Protein AF-A0A841TNL3-F1 (afdb_monomer_lite)

Secondary structure (DSSP, 8-state):
------THHHHHHHHHHHHHHHHHHHHHHHHHHHHHHHHHHHHHHHHHHHHHHHHHHHHHHHHHHHHHHHHHHHHHHHHHHHHHHHHHHHHHHHHHHHHH------GGG--HHHHHHHHHHHT--HHHHHHHHHHHHTT--HHHHHHHHHHHHHHHHHHHHHHHHHHHHHHGGGS-HHHHHHHHHHHHHHHHHHHHHHHHHHHHHHS-HHHHHHHS----HHHHHHHHHHHHHHHHHHHHHHH-GGGGSSS--

Structure (mmCIF, N/CA/C/O backbone):
data_AF-A0A841TNL3-F1
#
_entry.id   AF-A0A841TNL3-F1
#
loop_
_atom_site.group_PDB
_atom_site.id
_atom_site.type_symbol
_atom_site.label_atom_id
_atom_site.label_alt_id
_atom_site.label_comp_id
_atom_site.label_asym_id
_atom_site.label_entity_id
_atom_site.label_seq_id
_atom_site.pdbx_PDB_ins_code
_atom_site.Cartn_x
_atom_site.Cartn_y
_atom_site.Cartn_z
_atom_site.occupancy
_atom_site.B_iso_or_equiv
_atom_site.auth_seq_id
_atom_site.auth_comp_id
_atom_site.auth_asym_id
_atom_site.auth_atom_id
_atom_site.pdbx_PDB_model_num
ATOM 1 N N . MET A 1 1 ? -54.135 3.836 124.980 1.00 42.72 1 MET A N 1
ATOM 2 C CA . MET A 1 1 ? -53.792 4.479 123.694 1.00 42.72 1 MET A CA 1
ATOM 3 C C . MET A 1 1 ? -52.898 3.527 122.919 1.00 42.72 1 MET A C 1
ATOM 5 O O . MET A 1 1 ? -51.701 3.484 123.158 1.00 42.72 1 MET A O 1
ATOM 9 N N . SER A 1 2 ? -53.493 2.686 122.079 1.00 40.91 2 SER A N 1
ATOM 10 C CA . SER A 1 2 ? -52.786 1.777 121.175 1.00 40.91 2 SER A CA 1
ATOM 11 C C . SER A 1 2 ? -52.652 2.471 119.823 1.00 40.91 2 SER A C 1
ATOM 13 O O . SER A 1 2 ? -53.650 2.689 119.140 1.00 40.91 2 SER A O 1
ATOM 15 N N . ILE A 1 3 ? -51.431 2.878 119.475 1.00 49.16 3 ILE A N 1
ATOM 16 C CA . ILE A 1 3 ? -51.118 3.464 118.170 1.00 49.16 3 ILE A CA 1
ATOM 17 C C . ILE A 1 3 ? -51.125 2.312 117.166 1.00 49.16 3 ILE A C 1
ATOM 19 O O . ILE A 1 3 ? -50.210 1.493 117.139 1.00 49.16 3 ILE A O 1
ATOM 23 N N . ASN A 1 4 ? -52.208 2.220 116.398 1.00 46.91 4 ASN A N 1
ATOM 24 C CA . ASN A 1 4 ? -52.324 1.312 115.270 1.00 46.91 4 ASN A CA 1
ATOM 25 C C . ASN A 1 4 ? -51.473 1.894 114.135 1.00 46.91 4 ASN A C 1
ATOM 27 O O . ASN A 1 4 ? -51.838 2.905 113.537 1.00 46.91 4 ASN A O 1
ATOM 31 N N . ILE A 1 5 ? -50.286 1.330 113.919 1.00 54.25 5 ILE A N 1
ATOM 32 C CA . ILE A 1 5 ? -49.432 1.704 112.793 1.00 54.25 5 ILE A CA 1
ATOM 33 C C . ILE A 1 5 ? -49.997 0.971 111.580 1.00 54.25 5 ILE A C 1
ATOM 35 O O . ILE A 1 5 ? -49.770 -0.227 111.412 1.00 54.25 5 ILE A O 1
ATOM 39 N N . ASP A 1 6 ? -50.769 1.690 110.768 1.00 52.66 6 ASP A N 1
ATOM 40 C CA . ASP A 1 6 ? -51.346 1.159 109.538 1.00 52.66 6 ASP A CA 1
ATOM 41 C C . ASP A 1 6 ? -50.233 0.612 108.617 1.00 52.66 6 ASP A C 1
ATOM 43 O O . ASP A 1 6 ? -49.306 1.348 108.257 1.00 52.66 6 ASP A O 1
ATOM 47 N N . PRO A 1 7 ? -50.309 -0.654 108.162 1.00 52.91 7 PRO A N 1
ATOM 48 C CA . PRO A 1 7 ? -49.291 -1.281 107.308 1.00 52.91 7 PRO A CA 1
ATOM 49 C C . PRO A 1 7 ? -49.256 -0.733 105.864 1.00 52.91 7 PRO A C 1
ATOM 51 O O . PRO A 1 7 ? -48.623 -1.310 104.981 1.00 52.91 7 PRO A O 1
ATOM 54 N N . VAL A 1 8 ? -49.903 0.403 105.602 1.00 52.31 8 VAL A N 1
ATOM 55 C CA . VAL A 1 8 ? -50.129 0.968 104.261 1.00 52.31 8 VAL A CA 1
ATOM 56 C C . VAL A 1 8 ? -48.877 1.665 103.687 1.00 52.31 8 VAL A C 1
ATOM 58 O O . VAL A 1 8 ? -48.796 1.916 102.490 1.00 52.31 8 VAL A O 1
ATOM 61 N N . SER A 1 9 ? -47.849 1.921 104.503 1.00 51.00 9 SER A N 1
ATOM 62 C CA . SER A 1 9 ? -46.620 2.624 104.080 1.00 51.00 9 SER A CA 1
ATOM 63 C C . SER A 1 9 ? -45.597 1.741 103.326 1.00 51.00 9 SER A C 1
ATOM 65 O O . SER A 1 9 ? -44.876 2.226 102.454 1.00 51.00 9 SER A O 1
ATOM 67 N N . TYR A 1 10 ? -45.559 0.424 103.575 1.00 52.28 10 TYR A N 1
ATOM 68 C CA . TYR A 1 10 ? -44.577 -0.492 102.955 1.00 52.28 10 TYR A CA 1
ATOM 69 C C . TYR A 1 10 ? -45.025 -1.089 101.608 1.00 52.28 10 TYR A C 1
ATOM 71 O O . TYR A 1 10 ? -44.205 -1.556 100.810 1.00 52.28 10 TYR A O 1
ATOM 79 N N . THR A 1 11 ? -46.323 -1.061 101.315 1.00 51.94 11 THR A N 1
ATOM 80 C CA . THR A 1 11 ? -46.875 -1.569 100.051 1.00 51.94 11 THR A CA 1
ATOM 81 C C . THR A 1 11 ? -46.624 -0.606 98.892 1.00 51.94 11 THR A C 1
ATOM 83 O O . THR A 1 11 ? -46.339 -1.050 97.784 1.00 51.94 11 THR A O 1
ATOM 86 N N . ILE A 1 12 ? -46.618 0.705 99.150 1.00 54.38 12 ILE A N 1
ATOM 87 C CA . ILE A 1 12 ? -46.393 1.730 98.118 1.00 54.38 12 ILE A CA 1
ATOM 88 C C . ILE A 1 12 ? -44.930 1.716 97.627 1.00 54.38 12 ILE A C 1
ATOM 90 O O . ILE A 1 12 ? -44.681 1.855 96.425 1.00 54.38 12 ILE A O 1
ATOM 94 N N . SER A 1 13 ? -43.952 1.471 98.513 1.00 59.09 13 SER A N 1
ATOM 95 C CA . SER A 1 13 ? -42.527 1.440 98.133 1.00 59.09 13 SER A CA 1
ATOM 96 C C . SER A 1 13 ? -42.156 0.196 97.315 1.00 59.09 13 SER A C 1
ATOM 98 O O . SER A 1 13 ? -41.435 0.305 96.324 1.00 59.09 13 SER A O 1
ATOM 100 N N . SER A 1 14 ? -42.709 -0.972 97.652 1.00 60.44 14 SER A N 1
ATOM 101 C CA . SER A 1 14 ? -42.452 -2.226 96.930 1.00 60.44 14 SER A CA 1
ATOM 102 C C . SER A 1 14 ? -43.079 -2.246 95.530 1.00 60.44 14 SER A C 1
ATOM 104 O O . SER A 1 14 ? -42.436 -2.705 94.586 1.00 60.44 14 SER A O 1
ATOM 106 N N . THR A 1 15 ? -44.272 -1.665 95.344 1.00 71.69 15 THR A N 1
ATOM 107 C CA . THR A 1 15 ? -44.885 -1.522 94.011 1.00 71.69 15 THR A CA 1
ATOM 108 C C . THR A 1 15 ? -44.128 -0.552 93.104 1.00 71.69 15 THR A C 1
ATOM 110 O O . THR A 1 15 ? -43.960 -0.832 91.919 1.00 71.69 15 THR A O 1
ATOM 113 N N . ALA A 1 16 ? -43.616 0.558 93.647 1.00 75.19 16 ALA A N 1
ATOM 114 C CA . ALA A 1 16 ? -42.831 1.524 92.878 1.00 75.19 16 ALA A CA 1
ATOM 115 C C . ALA A 1 16 ? -41.494 0.926 92.406 1.00 75.19 16 ALA A C 1
ATOM 117 O O . ALA A 1 16 ? -41.097 1.121 91.256 1.00 75.19 16 ALA A O 1
ATOM 118 N N . ILE A 1 17 ? -40.838 0.133 93.263 1.00 76.75 17 ILE A N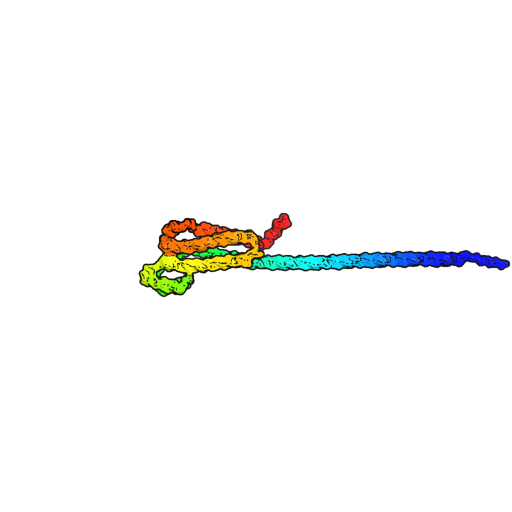 1
ATOM 119 C CA . ILE A 1 17 ? -39.616 -0.608 92.918 1.00 76.75 17 ILE A CA 1
ATOM 120 C C . ILE A 1 17 ? -39.901 -1.643 91.819 1.00 76.75 17 ILE A C 1
ATOM 122 O O . ILE A 1 17 ? -39.136 -1.745 90.860 1.00 76.75 17 ILE A O 1
ATOM 126 N N . LEU A 1 18 ? -41.020 -2.370 91.903 1.00 74.19 18 LEU A N 1
ATOM 127 C CA . LEU A 1 18 ? -41.395 -3.373 90.902 1.00 74.19 18 LEU A CA 1
ATOM 128 C C . LEU A 1 18 ? -41.677 -2.743 89.525 1.00 74.19 18 LEU A C 1
ATOM 130 O O . LEU A 1 18 ? -41.191 -3.234 88.507 1.00 74.19 18 LEU A O 1
ATOM 134 N N . VAL A 1 19 ? -42.410 -1.624 89.487 1.00 79.00 19 VAL A N 1
ATOM 135 C CA . VAL A 1 19 ? -42.698 -0.872 88.251 1.00 79.00 19 VAL A CA 1
ATOM 136 C C . VAL A 1 19 ? -41.416 -0.297 87.642 1.00 79.00 19 VAL A C 1
ATOM 138 O O . VAL A 1 19 ? -41.227 -0.377 86.427 1.00 79.00 19 VAL A O 1
ATOM 141 N N . ALA A 1 20 ? -40.502 0.222 88.468 1.00 78.75 20 ALA A N 1
ATOM 142 C CA . ALA A 1 20 ? -39.203 0.710 88.010 1.00 78.75 20 ALA A CA 1
ATOM 143 C C . ALA A 1 20 ? -38.337 -0.413 87.411 1.00 78.75 20 ALA A C 1
ATOM 145 O O . ALA A 1 20 ? -37.721 -0.214 86.364 1.00 78.75 20 ALA A O 1
ATOM 146 N N . LEU A 1 21 ? -38.331 -1.608 88.016 1.00 81.69 21 LEU A N 1
ATOM 147 C CA . LEU A 1 21 ? -37.609 -2.777 87.500 1.00 81.69 21 LEU A CA 1
ATOM 148 C C . LEU A 1 21 ? -38.195 -3.290 86.178 1.00 81.69 21 LEU A C 1
ATOM 150 O O . LEU A 1 21 ? -37.438 -3.601 85.257 1.00 81.69 21 LEU A O 1
ATOM 154 N N . ILE A 1 22 ? -39.524 -3.329 86.045 1.00 82.81 22 ILE A N 1
ATOM 155 C CA . ILE A 1 22 ? -40.198 -3.706 84.791 1.00 82.81 22 ILE A CA 1
ATOM 156 C C . ILE A 1 22 ? -39.906 -2.674 83.693 1.00 82.81 22 ILE A C 1
ATOM 158 O O . ILE A 1 22 ? -39.561 -3.047 82.570 1.00 82.81 22 ILE A O 1
ATOM 162 N N . GLY A 1 23 ? -39.976 -1.378 84.017 1.00 85.56 23 GLY A N 1
ATOM 163 C CA . GLY A 1 23 ? -39.641 -0.294 83.092 1.00 85.56 23 GLY A CA 1
ATOM 164 C C . GLY A 1 23 ? -38.180 -0.336 82.634 1.00 85.56 23 GLY A C 1
ATOM 165 O O . GLY A 1 23 ? -37.903 -0.226 81.437 1.00 85.56 23 GLY A O 1
ATOM 166 N N . ALA A 1 24 ? -37.246 -0.572 83.559 1.00 86.25 24 ALA A N 1
ATOM 167 C CA . ALA A 1 24 ? -35.826 -0.740 83.257 1.00 86.25 24 ALA A CA 1
ATOM 168 C C . ALA A 1 24 ? -35.562 -1.991 82.401 1.00 86.25 24 ALA A C 1
ATOM 170 O O . ALA A 1 24 ? -34.810 -1.922 81.428 1.00 86.25 24 ALA A O 1
ATOM 171 N N . GLY A 1 25 ? -36.229 -3.110 82.705 1.00 88.25 25 GLY A N 1
ATOM 172 C CA . GLY A 1 25 ? -36.155 -4.344 81.921 1.00 88.25 25 GLY A CA 1
ATOM 173 C C . GLY A 1 25 ? -36.657 -4.158 80.488 1.00 88.25 25 GLY A C 1
ATOM 174 O O . GLY A 1 25 ? -35.974 -4.537 79.536 1.00 88.25 25 GLY A O 1
ATOM 175 N N . TRP A 1 26 ? -37.801 -3.492 80.307 1.00 87.81 26 TRP A N 1
ATOM 176 C CA . TRP A 1 26 ? -38.343 -3.181 78.981 1.00 87.81 26 TRP A CA 1
ATOM 177 C C . TRP A 1 26 ? -37.443 -2.217 78.197 1.00 87.81 26 TRP A C 1
ATOM 179 O O . TRP A 1 26 ? -37.206 -2.411 77.002 1.00 87.81 26 TRP A O 1
ATOM 189 N N . GLY A 1 27 ? -36.877 -1.214 78.875 1.00 92.62 27 GLY A N 1
ATOM 190 C CA . GLY A 1 27 ? -35.881 -0.306 78.306 1.00 92.62 27 GLY A CA 1
ATOM 191 C C . GLY A 1 27 ? -34.624 -1.037 77.826 1.00 92.62 27 GLY A C 1
ATOM 192 O O . GLY A 1 27 ? -34.169 -0.798 76.707 1.00 92.62 27 GLY A O 1
ATOM 193 N N . ALA A 1 28 ? -34.109 -1.979 78.621 1.00 92.06 28 ALA A N 1
ATOM 194 C CA . ALA A 1 28 ? -32.951 -2.797 78.269 1.00 92.06 28 ALA A CA 1
ATOM 195 C C . ALA A 1 28 ? -33.231 -3.714 77.067 1.00 92.06 28 ALA A C 1
ATOM 197 O O . ALA A 1 28 ? -32.421 -3.771 76.140 1.00 92.06 28 ALA A O 1
ATOM 198 N N . ILE A 1 29 ? -34.397 -4.371 77.027 1.00 92.00 29 ILE A N 1
ATOM 199 C CA . ILE A 1 29 ? -34.818 -5.209 75.892 1.00 92.00 29 ILE A CA 1
ATOM 200 C C . ILE A 1 29 ? -34.958 -4.364 74.621 1.00 92.00 29 ILE A C 1
ATOM 202 O O . ILE A 1 29 ? -34.434 -4.732 73.567 1.00 92.00 29 ILE A O 1
ATOM 206 N N . LYS A 1 30 ? -35.614 -3.200 74.704 1.00 93.25 30 LYS A N 1
ATOM 207 C CA . LYS A 1 30 ? -35.764 -2.275 73.572 1.00 93.25 30 LYS A CA 1
ATOM 208 C C . LYS A 1 30 ? -34.411 -1.768 73.072 1.00 93.25 30 LYS A C 1
ATOM 210 O O . LYS A 1 30 ? -34.184 -1.701 71.867 1.00 93.25 30 LYS A O 1
ATOM 215 N N . TYR A 1 31 ? -33.497 -1.438 73.981 1.00 94.88 31 TYR A N 1
ATOM 216 C CA . TYR A 1 31 ? -32.142 -1.022 73.631 1.00 94.88 31 TYR A CA 1
ATOM 217 C C . TYR A 1 31 ? -31.363 -2.151 72.945 1.00 94.88 31 TYR A C 1
ATOM 219 O O . TYR A 1 31 ? -30.746 -1.927 71.905 1.00 94.88 31 TYR A O 1
ATOM 227 N N . TYR A 1 32 ? -31.423 -3.373 73.480 1.00 93.75 32 TYR A N 1
ATOM 228 C CA . TYR A 1 32 ? -30.691 -4.516 72.939 1.00 93.75 32 TYR A CA 1
ATOM 229 C C . TYR A 1 32 ? -31.221 -4.950 71.566 1.00 93.75 32 TYR A C 1
ATOM 231 O O . TYR A 1 32 ? -30.438 -5.172 70.642 1.00 93.75 32 TYR A O 1
ATOM 239 N N . THR A 1 33 ? -32.546 -5.003 71.401 1.00 93.19 33 THR A N 1
ATOM 240 C CA . THR A 1 33 ? -33.193 -5.297 70.111 1.00 93.19 33 THR A CA 1
ATOM 241 C C . THR A 1 33 ? -32.872 -4.229 69.072 1.00 93.19 33 THR A C 1
ATOM 243 O O . THR A 1 33 ? -32.433 -4.575 67.977 1.00 93.19 33 THR A O 1
ATOM 246 N N . LYS A 1 34 ? -32.974 -2.939 69.425 1.00 94.44 34 LYS A N 1
ATOM 247 C CA . LYS A 1 34 ? -32.571 -1.835 68.544 1.00 94.44 34 LYS A CA 1
ATOM 248 C C . LYS A 1 34 ? -31.102 -1.953 68.136 1.00 94.44 34 LYS A C 1
ATOM 250 O O . LYS A 1 34 ? -30.801 -1.944 66.951 1.00 94.44 34 LYS A O 1
ATOM 255 N N . LYS A 1 35 ? -30.196 -2.170 69.094 1.00 94.69 35 LYS A N 1
ATOM 256 C CA . LYS A 1 35 ? -28.758 -2.319 68.828 1.00 94.69 35 LYS A CA 1
ATOM 257 C C . LYS A 1 35 ? -28.446 -3.512 67.921 1.00 94.69 35 LYS A C 1
ATOM 259 O O . LYS A 1 35 ? -27.581 -3.404 67.056 1.00 94.69 35 LYS A O 1
ATOM 264 N N . GLN A 1 36 ? -29.131 -4.647 68.090 1.00 93.94 36 GLN A N 1
ATOM 265 C CA . GLN A 1 36 ? -28.963 -5.796 67.194 1.00 93.94 36 GLN A CA 1
ATOM 266 C C . GLN A 1 36 ? -29.468 -5.510 65.778 1.00 93.94 36 GLN A C 1
ATOM 268 O O . GLN A 1 36 ? -28.798 -5.880 64.811 1.00 93.94 36 GLN A O 1
ATOM 273 N N . VAL A 1 37 ? -30.632 -4.871 65.655 1.00 94.06 37 VAL A N 1
ATOM 274 C CA . VAL A 1 37 ? -31.210 -4.486 64.364 1.00 94.06 37 VAL A CA 1
ATOM 275 C C . VAL A 1 37 ? -30.287 -3.496 63.656 1.00 94.06 37 VAL A C 1
ATOM 277 O O . VAL A 1 37 ? -29.873 -3.772 62.531 1.00 94.06 37 VAL A O 1
ATOM 280 N N . ASP A 1 38 ? -29.868 -2.431 64.340 1.00 95.31 38 ASP A N 1
ATOM 281 C CA . ASP A 1 38 ? -28.945 -1.419 63.819 1.00 95.31 38 ASP A CA 1
ATOM 282 C C . ASP A 1 38 ? -27.626 -2.061 63.360 1.00 95.31 38 ASP A C 1
ATOM 284 O O . ASP A 1 38 ? -27.169 -1.810 62.248 1.00 95.31 38 ASP A O 1
ATOM 288 N N . ASN A 1 39 ? -27.047 -2.979 64.146 1.00 95.31 39 ASN A N 1
ATOM 289 C CA . ASN A 1 39 ? -25.835 -3.700 63.740 1.00 95.31 39 ASN A CA 1
ATOM 290 C C . ASN A 1 39 ? -26.040 -4.567 62.490 1.00 95.31 39 ASN A C 1
ATOM 292 O O . ASN A 1 39 ? -25.152 -4.630 61.640 1.00 95.31 39 ASN A O 1
ATOM 296 N N . ARG A 1 40 ? -27.178 -5.263 62.361 1.00 94.88 40 ARG A N 1
ATOM 297 C CA . ARG A 1 40 ? -27.471 -6.075 61.167 1.00 94.88 40 ARG A CA 1
ATOM 298 C C . ARG A 1 40 ? -27.682 -5.200 59.934 1.00 94.88 40 ARG A C 1
ATOM 300 O O . ARG A 1 40 ? -27.191 -5.555 58.866 1.00 94.88 40 ARG A O 1
ATOM 307 N N . PHE A 1 41 ?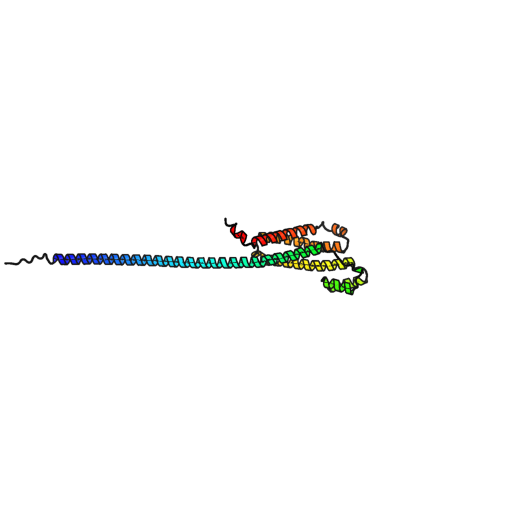 -28.377 -4.074 60.078 1.00 95.94 41 PHE A N 1
ATOM 308 C CA . PHE A 1 41 ? -28.560 -3.110 58.994 1.00 95.94 41 PHE A CA 1
ATOM 309 C C . PHE A 1 41 ? -27.237 -2.475 58.575 1.00 95.94 41 PHE A C 1
ATOM 311 O O . PHE A 1 41 ? -26.922 -2.493 57.390 1.00 95.94 41 PHE A O 1
ATOM 318 N N . ASN A 1 42 ? -26.424 -2.013 59.527 1.00 96.31 42 ASN A N 1
ATOM 319 C CA . ASN A 1 42 ? -25.116 -1.428 59.240 1.00 96.31 42 ASN A CA 1
ATOM 320 C C . ASN A 1 42 ? -24.204 -2.417 58.509 1.00 96.31 42 ASN A C 1
ATOM 322 O O . ASN A 1 42 ? -23.633 -2.054 57.487 1.00 96.31 42 ASN A O 1
ATOM 326 N N . LYS A 1 43 ? -24.155 -3.685 58.942 1.00 96.56 43 LYS A N 1
ATOM 327 C CA . LYS A 1 43 ? -23.394 -4.732 58.238 1.00 96.56 43 LYS A CA 1
ATOM 328 C C . LYS A 1 43 ? -23.888 -4.974 56.812 1.00 96.56 43 LYS A C 1
ATOM 330 O O . LYS A 1 43 ? -23.074 -5.153 55.915 1.00 96.56 43 LYS A O 1
ATOM 335 N N . LYS A 1 44 ? -25.207 -4.985 56.585 1.00 96.06 44 LYS A N 1
ATOM 336 C CA . LYS A 1 44 ? -25.771 -5.133 55.231 1.00 96.06 44 LYS A CA 1
ATOM 337 C C . LYS A 1 44 ? -25.453 -3.931 54.344 1.00 96.06 44 LYS A C 1
ATOM 339 O O . LYS A 1 44 ? -25.118 -4.119 53.183 1.00 96.06 44 LYS A O 1
ATOM 344 N N . ILE A 1 45 ? -25.540 -2.716 54.884 1.00 97.00 45 ILE A N 1
ATOM 345 C CA . ILE A 1 45 ? -25.205 -1.484 54.160 1.00 97.00 45 ILE A CA 1
ATOM 346 C C . ILE A 1 45 ? -23.716 -1.455 53.818 1.00 97.00 45 ILE A C 1
ATOM 348 O O . ILE A 1 45 ? -23.359 -1.108 52.700 1.00 97.00 45 ILE A O 1
ATOM 352 N N . GLU A 1 46 ? -22.849 -1.821 54.759 1.00 97.00 46 GLU A N 1
ATOM 353 C CA . GLU A 1 46 ? -21.405 -1.907 54.538 1.00 97.00 46 GLU A CA 1
ATOM 354 C C . GLU A 1 46 ? -21.062 -2.977 53.496 1.00 97.00 46 GLU A C 1
ATOM 356 O O . GLU A 1 46 ? -20.317 -2.696 52.563 1.00 97.00 46 GLU A O 1
ATOM 361 N N . GLY A 1 47 ? -21.688 -4.157 53.572 1.00 97.31 47 GLY A N 1
ATOM 362 C CA . GLY A 1 47 ? -21.565 -5.197 52.549 1.00 97.31 47 GLY A CA 1
ATOM 363 C C . GLY A 1 47 ? -21.986 -4.710 51.162 1.00 97.31 47 GLY A C 1
ATOM 364 O O . GLY A 1 47 ? -21.216 -4.831 5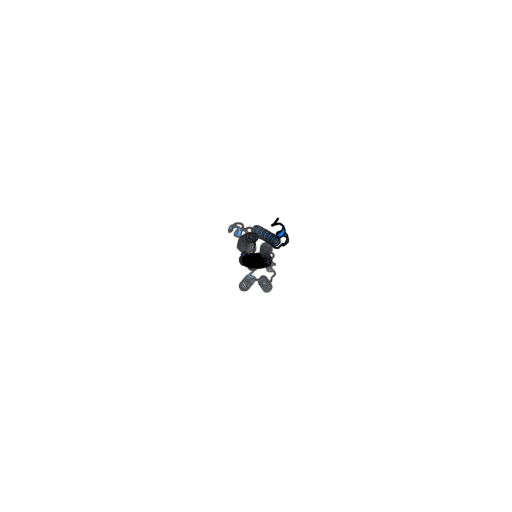0.217 1.00 97.31 47 GLY A O 1
ATOM 365 N N . PHE A 1 48 ? -23.152 -4.066 51.051 1.00 97.44 48 PHE A N 1
ATOM 366 C CA . PHE A 1 48 ? -23.631 -3.504 49.786 1.00 97.44 48 PHE A CA 1
ATOM 367 C C . PHE A 1 48 ? -22.714 -2.398 49.246 1.00 97.44 48 PHE A C 1
ATOM 369 O O . PHE A 1 48 ? -22.465 -2.335 48.046 1.00 97.44 48 PHE A O 1
ATOM 376 N N . LYS A 1 49 ? -22.174 -1.531 50.115 1.00 97.75 49 LYS A N 1
ATOM 377 C CA . LYS A 1 49 ? -21.183 -0.516 49.723 1.00 97.75 49 LYS A CA 1
ATOM 378 C C . LYS A 1 49 ? -19.906 -1.157 49.187 1.00 97.75 49 LYS A C 1
ATOM 380 O O . LYS A 1 49 ? -19.403 -0.701 48.166 1.00 97.75 49 LYS A O 1
ATOM 385 N N . ASN A 1 50 ? -19.421 -2.210 49.840 1.00 97.88 50 ASN A N 1
ATOM 386 C CA . ASN A 1 50 ? -18.235 -2.940 49.402 1.00 97.88 50 ASN A CA 1
ATOM 387 C C . ASN A 1 50 ? -18.481 -3.646 48.060 1.00 97.88 50 ASN A C 1
ATOM 389 O O . ASN A 1 50 ? -17.661 -3.528 47.157 1.00 97.88 50 ASN A O 1
ATOM 393 N N . GLU A 1 51 ? -19.622 -4.318 47.887 1.00 97.69 51 GLU A N 1
ATOM 394 C CA . GLU A 1 51 ? -20.013 -4.931 46.608 1.00 97.69 51 GLU A CA 1
ATOM 395 C C . GLU A 1 51 ? -20.115 -3.886 45.491 1.00 97.69 51 GLU A C 1
ATOM 397 O O . GLU A 1 51 ? -19.561 -4.077 44.408 1.00 97.69 51 GLU A O 1
ATOM 402 N N . LEU A 1 52 ? -20.760 -2.748 45.765 1.00 97.69 52 LEU A N 1
ATOM 403 C CA . LEU A 1 52 ? -20.866 -1.645 44.815 1.00 97.69 52 LEU A CA 1
ATOM 404 C C . LEU A 1 52 ? -19.489 -1.085 44.449 1.00 97.69 52 LEU A C 1
ATOM 406 O O . LEU A 1 52 ? -19.241 -0.812 43.277 1.00 97.69 52 LEU A O 1
ATOM 410 N N . GLN A 1 53 ? -18.591 -0.938 45.424 1.00 97.88 53 GLN A N 1
ATOM 411 C CA . GLN A 1 53 ? -17.223 -0.489 45.187 1.00 97.88 53 GLN A CA 1
ATOM 412 C C . GLN A 1 53 ? -16.453 -1.479 44.304 1.00 97.88 53 GLN A C 1
ATOM 414 O O . GLN A 1 53 ? -15.823 -1.051 43.341 1.00 97.88 53 GLN A O 1
ATOM 419 N N . ILE A 1 54 ? -16.558 -2.786 44.563 1.00 97.94 54 ILE A N 1
ATOM 420 C CA . ILE A 1 54 ? -15.921 -3.830 43.744 1.00 97.94 54 ILE A CA 1
ATOM 421 C C . ILE A 1 54 ? -16.431 -3.771 42.297 1.00 97.94 54 ILE A C 1
ATOM 423 O O . ILE A 1 54 ? -15.640 -3.791 41.353 1.00 97.94 54 ILE A O 1
ATOM 427 N N . VAL A 1 55 ? -17.750 -3.658 42.104 1.00 98.12 55 VAL A N 1
ATOM 428 C CA . VAL A 1 55 ? -18.348 -3.538 40.765 1.00 98.12 55 VAL A CA 1
ATOM 429 C C . VAL A 1 55 ? -17.893 -2.250 40.076 1.00 98.12 55 VAL A C 1
ATOM 431 O O . VAL A 1 55 ? -17.544 -2.280 38.896 1.00 98.12 55 VAL A O 1
ATOM 434 N N . LEU A 1 56 ? -17.855 -1.127 40.796 1.00 98.00 56 LEU A N 1
ATOM 435 C CA . LEU A 1 56 ? -17.406 0.160 40.266 1.00 98.00 56 LEU A CA 1
ATOM 436 C C . LEU A 1 56 ? -15.938 0.105 39.820 1.00 98.00 56 LEU A C 1
ATOM 438 O O . LEU A 1 56 ? -15.616 0.557 38.722 1.00 98.00 56 LEU A O 1
ATOM 442 N N . GLU A 1 57 ? -15.056 -0.457 40.645 1.00 97.75 57 GLU A N 1
ATOM 443 C CA . GLU A 1 57 ? -13.632 -0.610 40.335 1.00 97.75 57 GLU A CA 1
ATOM 444 C C . GLU A 1 57 ? -13.418 -1.529 39.129 1.00 97.75 57 GLU A C 1
ATOM 446 O O . GLU A 1 57 ? -12.671 -1.174 38.215 1.00 97.75 57 GLU A O 1
ATOM 451 N N . SER A 1 58 ? -14.142 -2.651 39.062 1.00 97.31 58 SER A N 1
ATOM 452 C CA . SER A 1 58 ? -14.118 -3.555 37.907 1.00 97.31 58 SER A CA 1
ATOM 453 C C . SER A 1 58 ? -14.562 -2.851 36.622 1.00 97.31 58 SER A C 1
ATOM 455 O O . SER A 1 58 ? -13.867 -2.926 35.609 1.00 97.31 58 SER A O 1
ATOM 457 N N . LYS A 1 59 ? -15.673 -2.104 36.657 1.00 97.75 59 LYS A N 1
ATOM 458 C CA . LYS A 1 59 ? -16.147 -1.357 35.484 1.00 97.75 59 LYS A CA 1
ATOM 459 C C . LYS A 1 59 ? -15.181 -0.257 35.078 1.00 97.75 59 LYS A C 1
ATOM 461 O O . LYS A 1 59 ? -14.916 -0.098 33.891 1.00 97.75 59 LYS A O 1
ATOM 466 N N . LYS A 1 60 ? -14.612 0.471 36.040 1.00 97.94 60 LYS A N 1
ATOM 467 C CA . LYS A 1 60 ? -13.589 1.487 35.775 1.00 97.94 60 LYS A CA 1
ATOM 468 C C . LYS A 1 60 ? -12.379 0.881 35.061 1.00 97.94 60 LYS A C 1
ATOM 470 O O . LYS A 1 60 ? -11.902 1.475 34.098 1.00 97.94 60 LYS A O 1
ATOM 475 N N . PHE A 1 61 ? -11.917 -0.289 35.498 1.00 97.75 61 PHE A N 1
ATOM 476 C CA . PHE A 1 61 ? -10.818 -1.002 34.851 1.00 97.75 61 PHE A CA 1
ATOM 477 C C . PHE A 1 61 ? -11.161 -1.410 33.408 1.00 97.75 61 PHE A C 1
ATOM 479 O O . PHE A 1 61 ? -10.378 -1.146 32.497 1.00 97.75 61 PHE A O 1
ATOM 486 N N . ASP A 1 62 ? -12.351 -1.972 33.171 1.00 97.56 62 ASP A N 1
ATOM 487 C CA . ASP A 1 62 ? -12.801 -2.324 31.817 1.00 97.56 62 ASP A CA 1
ATOM 488 C C . ASP A 1 62 ? -12.866 -1.098 30.892 1.00 97.56 62 ASP A C 1
ATOM 490 O O . ASP A 1 62 ? -12.381 -1.154 29.762 1.00 97.56 62 ASP A O 1
ATOM 494 N N . PHE A 1 63 ? -13.407 0.028 31.370 1.00 97.62 63 PHE A N 1
ATOM 495 C CA . PHE A 1 63 ? -13.444 1.278 30.604 1.00 97.62 63 PHE A CA 1
ATOM 496 C C . PHE A 1 63 ? -12.043 1.799 30.274 1.00 97.62 63 PHE A C 1
ATOM 498 O O . PHE A 1 63 ? -11.810 2.261 29.157 1.00 97.62 63 PHE A O 1
ATOM 505 N N . GLN A 1 64 ? -11.103 1.714 31.218 1.00 97.62 64 GLN A N 1
ATOM 506 C CA . GLN A 1 64 ? -9.710 2.099 30.985 1.00 97.62 64 GLN A CA 1
ATOM 507 C C . GLN A 1 64 ? -9.052 1.217 29.922 1.00 97.62 64 GLN A C 1
ATOM 509 O O . GLN A 1 64 ? -8.407 1.754 29.021 1.00 97.62 64 GLN A O 1
ATOM 514 N N . ARG A 1 65 ? -9.259 -0.106 29.979 1.00 97.94 65 ARG A N 1
ATOM 515 C CA . ARG A 1 65 ? -8.762 -1.041 28.960 1.00 97.94 65 ARG A CA 1
ATOM 516 C C . ARG A 1 65 ? -9.342 -0.719 27.583 1.00 97.94 65 ARG A C 1
ATOM 518 O O . ARG A 1 65 ? -8.582 -0.513 26.648 1.00 97.94 65 ARG A O 1
ATOM 525 N N . LEU A 1 66 ? -10.664 -0.587 27.472 1.00 97.00 66 LEU A N 1
ATOM 526 C CA . LEU A 1 66 ? -11.329 -0.265 26.203 1.00 97.00 66 LEU A CA 1
ATOM 527 C C . LEU A 1 66 ? -10.850 1.070 25.619 1.00 97.00 66 LEU A C 1
ATOM 529 O O . LEU A 1 66 ? -10.616 1.174 24.419 1.00 97.00 66 LEU A O 1
ATOM 533 N N . THR A 1 67 ? -10.665 2.083 26.469 1.00 96.38 67 THR A N 1
ATOM 534 C CA . THR A 1 67 ? -10.126 3.387 26.052 1.00 96.38 67 THR A CA 1
ATOM 535 C C . THR A 1 67 ? -8.695 3.250 25.535 1.00 96.38 67 THR A C 1
ATOM 537 O O . THR A 1 67 ? -8.341 3.855 24.524 1.00 96.38 67 THR A O 1
ATOM 540 N N . PHE A 1 68 ? -7.865 2.455 26.213 1.00 96.62 68 PHE A N 1
ATOM 541 C CA . PHE A 1 68 ? -6.497 2.187 25.786 1.00 96.62 68 PHE A CA 1
ATOM 542 C C . PHE A 1 68 ? -6.453 1.456 24.437 1.00 96.62 68 PHE A C 1
ATOM 544 O O . PHE A 1 68 ? -5.764 1.918 23.529 1.00 96.62 68 PHE A O 1
ATOM 551 N N . ASP A 1 69 ? -7.237 0.389 24.277 1.00 95.56 69 ASP A N 1
ATOM 552 C CA . ASP A 1 69 ? -7.308 -0.394 23.039 1.00 95.56 69 ASP A CA 1
ATOM 553 C C . ASP A 1 69 ? -7.820 0.458 21.867 1.00 95.56 69 ASP A C 1
ATOM 555 O O . ASP A 1 69 ? -7.245 0.440 20.777 1.00 95.56 69 ASP A O 1
ATOM 559 N N . PHE A 1 70 ? -8.848 1.281 22.104 1.00 93.50 70 PHE A N 1
ATOM 560 C CA . PHE A 1 70 ? -9.364 2.228 21.115 1.00 93.50 70 PHE A CA 1
ATOM 561 C C . PHE A 1 70 ? -8.297 3.238 20.679 1.00 93.50 70 PHE A C 1
ATOM 563 O O . PHE A 1 70 ? -8.125 3.492 19.485 1.00 93.50 70 PHE A O 1
ATOM 570 N N . ASN A 1 71 ? -7.546 3.794 21.632 1.00 93.56 71 ASN A N 1
ATOM 571 C CA . ASN A 1 71 ? -6.460 4.720 21.328 1.00 93.56 71 ASN A CA 1
ATOM 572 C C . ASN A 1 71 ? -5.337 4.037 20.540 1.00 93.56 71 ASN A C 1
ATOM 574 O O . ASN A 1 71 ? -4.823 4.627 19.593 1.00 93.56 71 ASN A O 1
ATOM 578 N N . LEU A 1 72 ? -4.974 2.800 20.890 1.00 94.50 72 LEU A N 1
ATOM 579 C CA . LEU A 1 72 ? -3.963 2.030 20.169 1.00 94.50 72 LEU A CA 1
ATOM 580 C C . LEU A 1 72 ? -4.390 1.776 18.719 1.00 94.50 72 LEU A C 1
ATOM 582 O O . LEU A 1 72 ? -3.623 2.058 17.797 1.00 94.50 72 LEU A O 1
ATOM 586 N N . TYR A 1 73 ? -5.627 1.317 18.517 1.00 94.38 73 TYR A N 1
ATOM 587 C CA . TYR A 1 73 ? -6.200 1.100 17.190 1.00 94.38 73 TYR A CA 1
ATOM 588 C C . TYR A 1 73 ? -6.218 2.391 16.365 1.00 94.38 73 TYR A C 1
ATOM 590 O O . TYR A 1 73 ? -5.729 2.429 15.236 1.00 94.38 73 TYR A O 1
ATOM 598 N N . ARG A 1 74 ? -6.714 3.487 16.951 1.00 92.75 74 ARG A N 1
ATOM 599 C CA . ARG A 1 74 ? -6.755 4.799 16.301 1.00 92.75 74 ARG A CA 1
ATOM 600 C C . ARG A 1 74 ? -5.360 5.292 15.922 1.00 92.75 74 ARG A C 1
ATOM 602 O O . ARG A 1 74 ? -5.164 5.762 14.805 1.00 92.75 74 ARG A O 1
ATOM 609 N N . ASN A 1 75 ? -4.387 5.174 16.821 1.00 95.00 75 ASN A N 1
ATOM 610 C CA . ASN A 1 75 ? -3.010 5.568 16.537 1.00 95.00 75 ASN A CA 1
ATOM 611 C C . ASN A 1 75 ? -2.435 4.753 15.377 1.00 95.00 75 ASN A C 1
ATOM 613 O O . ASN A 1 75 ? -1.843 5.332 14.468 1.00 95.00 75 ASN A O 1
ATOM 617 N N . LYS A 1 76 ? -2.681 3.436 15.356 1.00 96.31 76 LYS A N 1
ATOM 618 C CA . LYS A 1 76 ? -2.214 2.581 14.264 1.00 96.31 76 LYS A CA 1
ATOM 619 C C . LYS A 1 76 ? -2.863 2.945 12.932 1.00 96.31 76 LYS A C 1
ATOM 621 O O . LYS A 1 76 ? -2.181 3.026 11.919 1.00 96.31 76 LYS A O 1
ATOM 626 N N . LYS A 1 77 ? -4.151 3.279 12.939 1.00 95.06 77 LYS A N 1
ATOM 627 C CA . LYS A 1 77 ? -4.876 3.797 11.774 1.00 95.06 77 LYS A CA 1
ATOM 628 C C . LYS A 1 77 ? -4.255 5.089 11.217 1.00 95.06 77 LYS A C 1
ATOM 630 O O . LYS A 1 77 ? -4.021 5.186 10.013 1.00 95.06 77 LYS A O 1
ATOM 635 N N . HIS A 1 78 ? -3.923 6.052 12.082 1.00 94.75 78 HIS A N 1
ATOM 636 C CA . HIS A 1 78 ? -3.242 7.296 11.687 1.00 94.75 78 HIS A CA 1
ATOM 637 C C . HIS A 1 78 ? -1.810 7.077 11.166 1.00 94.75 78 HIS A C 1
ATOM 639 O O . HIS A 1 78 ? -1.321 7.899 10.394 1.00 94.75 78 HIS A O 1
ATOM 645 N N . GLU A 1 79 ? -1.148 5.989 11.560 1.00 96.69 79 GLU A N 1
ATOM 646 C CA . GLU A 1 79 ? 0.168 5.587 11.051 1.00 96.69 79 GLU A CA 1
ATOM 647 C C . GLU A 1 79 ? 0.058 4.886 9.687 1.00 96.69 79 GLU A C 1
ATOM 649 O O . GLU A 1 79 ? 0.757 5.240 8.738 1.00 96.69 79 GLU A O 1
ATOM 654 N N . CYS A 1 80 ? -0.849 3.913 9.570 1.00 97.56 80 CYS A N 1
ATOM 655 C CA . CYS A 1 80 ? -0.940 3.031 8.412 1.00 97.56 80 CYS A CA 1
ATOM 656 C C . CYS A 1 80 ? -1.579 3.693 7.186 1.00 97.56 80 CYS A C 1
ATOM 658 O O . CYS A 1 80 ? -1.157 3.431 6.061 1.00 97.56 80 CYS A O 1
ATOM 660 N N . TYR A 1 81 ? -2.576 4.565 7.369 1.00 97.25 81 TYR A N 1
ATOM 661 C CA . TYR A 1 81 ? -3.316 5.150 6.242 1.00 97.25 81 TYR A CA 1
ATOM 662 C C . TYR A 1 81 ? -2.439 6.035 5.344 1.00 97.25 81 TYR A C 1
ATOM 664 O O . TYR A 1 81 ? -2.470 5.854 4.122 1.00 97.25 81 TYR A O 1
ATOM 672 N N . PRO A 1 82 ? -1.643 6.978 5.890 1.00 97.19 82 PRO A N 1
ATOM 673 C CA . PRO A 1 82 ? -0.766 7.801 5.066 1.00 97.19 82 PRO A CA 1
ATOM 674 C C . PRO A 1 82 ? 0.304 6.981 4.347 1.00 97.19 82 PRO A C 1
ATOM 676 O O . PRO A 1 82 ? 0.591 7.264 3.184 1.00 97.19 82 PRO A O 1
ATOM 679 N N . GLU A 1 83 ? 0.874 5.968 5.007 1.00 98.31 83 GLU A N 1
ATOM 680 C CA . GLU A 1 83 ? 1.918 5.139 4.401 1.00 98.31 83 GLU A CA 1
ATOM 681 C C . GLU A 1 83 ? 1.352 4.256 3.283 1.00 98.31 83 GLU A C 1
ATOM 683 O O . GLU A 1 83 ? 1.923 4.231 2.192 1.00 98.31 83 GLU A O 1
ATOM 688 N N . LEU A 1 84 ? 0.183 3.634 3.487 1.00 98.31 84 LEU A N 1
ATOM 689 C CA . LEU A 1 84 ? -0.504 2.874 2.438 1.00 98.31 84 LEU A CA 1
ATOM 690 C C . LEU A 1 84 ? -0.767 3.757 1.218 1.00 98.31 84 LEU A C 1
ATOM 692 O O . LEU A 1 84 ? -0.397 3.409 0.097 1.00 98.31 84 LEU A O 1
ATOM 696 N N . TYR A 1 85 ? -1.371 4.928 1.434 1.00 98.25 85 TYR A N 1
ATOM 697 C CA . TYR A 1 85 ? -1.690 5.842 0.343 1.00 98.25 85 TYR A CA 1
ATOM 698 C C . TYR A 1 85 ? -0.430 6.331 -0.385 1.00 98.25 85 TYR A C 1
ATOM 700 O O . TYR A 1 85 ? -0.410 6.398 -1.613 1.00 98.25 85 TYR A O 1
ATOM 708 N N . LYS A 1 86 ? 0.650 6.630 0.344 1.00 98.44 86 LYS A N 1
ATOM 709 C CA . LYS A 1 86 ? 1.947 7.005 -0.235 1.00 98.44 86 LYS A CA 1
ATOM 710 C C . LYS A 1 86 ? 2.512 5.902 -1.133 1.00 98.44 86 LYS A C 1
ATOM 712 O O . LYS A 1 86 ? 2.956 6.208 -2.240 1.00 98.44 86 LYS A O 1
ATOM 717 N N . LEU A 1 87 ? 2.483 4.646 -0.684 1.00 98.56 87 LEU A N 1
ATOM 718 C CA . LEU A 1 87 ? 2.958 3.499 -1.465 1.00 98.56 87 LEU A CA 1
ATOM 719 C C . LEU A 1 87 ? 2.101 3.277 -2.718 1.00 98.56 87 LEU A C 1
ATOM 721 O O . LEU A 1 87 ? 2.651 3.154 -3.813 1.00 98.56 87 LEU A O 1
ATOM 725 N N . ILE A 1 88 ? 0.771 3.334 -2.584 1.00 98.44 88 ILE A N 1
ATOM 726 C CA . ILE A 1 88 ? -0.161 3.258 -3.719 1.00 98.44 88 ILE A CA 1
ATOM 727 C C . ILE A 1 88 ? 0.157 4.355 -4.735 1.00 98.44 88 ILE A C 1
ATOM 729 O O . ILE A 1 88 ? 0.380 4.062 -5.905 1.00 98.44 88 ILE A O 1
ATOM 733 N N . MET A 1 89 ? 0.245 5.618 -4.310 1.00 98.31 89 MET A N 1
ATOM 734 C CA . MET A 1 89 ? 0.498 6.725 -5.235 1.00 98.31 89 MET A CA 1
ATOM 735 C C . MET A 1 89 ? 1.849 6.610 -5.937 1.00 98.31 89 MET A C 1
ATOM 737 O O . MET A 1 89 ? 1.950 6.954 -7.114 1.00 98.31 89 MET A O 1
ATOM 741 N N . LYS A 1 90 ? 2.877 6.095 -5.254 1.00 98.38 90 LYS A N 1
ATOM 742 C CA . LYS A 1 90 ? 4.176 5.818 -5.874 1.00 98.38 90 LYS A CA 1
ATOM 743 C C . LYS A 1 90 ? 4.037 4.797 -7.008 1.00 98.38 90 LYS A C 1
ATOM 745 O O . LYS A 1 90 ? 4.509 5.060 -8.114 1.00 98.38 90 LYS A O 1
ATOM 750 N N . ALA A 1 91 ? 3.338 3.689 -6.761 1.00 98.19 91 ALA A N 1
ATOM 751 C CA . ALA A 1 91 ? 3.070 2.672 -7.774 1.00 98.19 91 ALA A CA 1
ATOM 752 C C . ALA A 1 91 ? 2.219 3.223 -8.935 1.00 98.19 91 ALA A C 1
ATOM 754 O O . ALA A 1 91 ? 2.554 3.007 -10.100 1.00 98.19 91 ALA A O 1
ATOM 755 N N . VAL A 1 92 ? 1.168 3.999 -8.643 1.00 98.00 92 VAL A N 1
ATOM 756 C CA . VAL A 1 92 ? 0.294 4.623 -9.654 1.00 98.00 92 VAL A CA 1
ATOM 757 C C . VAL A 1 92 ? 1.079 5.584 -10.546 1.00 98.00 92 VAL A C 1
ATOM 759 O O . VAL A 1 92 ? 1.039 5.454 -11.767 1.00 98.00 92 VAL A O 1
ATOM 762 N N . PHE A 1 93 ? 1.845 6.517 -9.977 1.00 98.00 93 PHE A N 1
ATOM 763 C CA . PHE A 1 93 ? 2.640 7.455 -10.774 1.00 98.00 93 PHE A CA 1
ATOM 764 C C . PHE A 1 93 ? 3.767 6.765 -11.546 1.00 98.00 93 PHE A C 1
ATOM 766 O O . PHE A 1 93 ? 4.037 7.134 -12.689 1.00 98.00 93 PHE A O 1
ATOM 773 N N . GLY A 1 94 ? 4.390 5.737 -10.963 1.00 97.56 94 GLY A N 1
ATOM 774 C CA . GLY A 1 94 ? 5.353 4.893 -11.668 1.00 97.56 94 GLY A CA 1
ATOM 775 C C . GLY A 1 94 ? 4.729 4.229 -12.897 1.00 97.56 94 GLY A C 1
ATOM 776 O O . GLY A 1 94 ? 5.278 4.310 -13.994 1.00 97.56 94 GLY A O 1
ATOM 777 N N . THR A 1 95 ? 3.533 3.664 -12.730 1.00 97.00 95 THR A N 1
ATOM 778 C CA . THR A 1 95 ? 2.748 3.047 -13.810 1.00 97.00 95 THR A CA 1
ATOM 779 C C . THR A 1 95 ? 2.401 4.062 -14.897 1.00 97.00 95 THR A C 1
ATOM 781 O O . THR A 1 95 ? 2.612 3.804 -16.079 1.00 97.00 95 THR A O 1
ATOM 784 N N . GLN A 1 96 ? 1.935 5.250 -14.506 1.00 96.31 96 GLN A N 1
ATOM 785 C CA . GLN A 1 96 ? 1.616 6.333 -15.435 1.00 96.31 96 GLN A CA 1
ATOM 786 C C . GLN A 1 96 ? 2.832 6.764 -16.260 1.00 96.31 96 GLN A C 1
ATOM 788 O O . GLN A 1 96 ? 2.734 6.943 -17.473 1.00 96.31 96 GLN A O 1
ATOM 793 N N . SER A 1 97 ? 3.979 6.932 -15.596 1.00 95.88 97 SER A N 1
ATOM 794 C CA . SER A 1 97 ? 5.242 7.289 -16.242 1.00 95.88 97 SER A CA 1
ATOM 795 C C . SER A 1 97 ? 5.651 6.226 -17.260 1.00 95.88 97 SER A C 1
ATOM 797 O O . SER A 1 97 ? 6.017 6.557 -18.385 1.00 95.88 97 SER A O 1
ATOM 799 N N . LEU A 1 98 ? 5.506 4.946 -16.912 1.00 95.50 98 LEU A N 1
ATOM 800 C CA . LEU A 1 98 ? 5.837 3.839 -17.805 1.00 95.50 98 LEU A CA 1
ATOM 801 C C . LEU A 1 98 ? 4.969 3.823 -19.074 1.00 95.50 98 LEU A C 1
ATOM 803 O O . LEU A 1 98 ? 5.488 3.574 -20.162 1.00 95.50 98 LEU A O 1
ATOM 807 N N . ILE A 1 99 ? 3.675 4.135 -18.942 1.00 93.19 99 ILE A N 1
ATOM 808 C CA . ILE A 1 99 ? 2.724 4.211 -20.063 1.00 93.19 99 ILE A CA 1
ATOM 809 C C . ILE A 1 99 ? 3.013 5.420 -20.957 1.00 93.19 99 ILE A C 1
ATOM 811 O O . ILE A 1 99 ? 3.020 5.295 -22.179 1.00 93.19 99 ILE A O 1
ATOM 815 N N . ASN A 1 100 ? 3.231 6.594 -20.362 1.00 93.06 100 ASN A N 1
ATOM 816 C CA . ASN A 1 100 ? 3.217 7.856 -21.103 1.00 93.06 100 ASN A CA 1
ATOM 817 C C . ASN A 1 100 ? 4.596 8.312 -21.585 1.00 93.06 100 ASN A C 1
ATOM 819 O O . ASN A 1 100 ? 4.682 9.032 -22.577 1.00 93.06 100 ASN A O 1
ATOM 823 N N . ASN A 1 101 ? 5.674 7.937 -20.897 1.00 94.25 101 ASN A N 1
ATOM 824 C CA . ASN A 1 101 ? 7.000 8.471 -21.182 1.00 94.25 101 ASN A CA 1
ATOM 825 C C . ASN A 1 101 ? 7.793 7.548 -22.111 1.00 94.25 101 ASN A C 1
ATOM 827 O O . ASN A 1 101 ? 8.593 6.751 -21.641 1.00 94.25 101 ASN A O 1
ATOM 831 N N . TRP A 1 102 ? 7.593 7.657 -23.418 1.00 93.50 102 TRP A N 1
ATOM 832 C CA . TRP A 1 102 ? 8.355 6.908 -24.429 1.00 93.50 102 TRP A CA 1
ATOM 833 C C . TRP A 1 102 ? 9.396 7.772 -25.149 1.00 93.50 102 TRP A C 1
ATOM 835 O O . TRP A 1 102 ? 9.753 7.494 -26.291 1.00 93.50 102 TRP A O 1
ATOM 845 N N . ASP A 1 103 ? 9.873 8.826 -24.486 1.00 93.19 103 ASP A N 1
ATOM 846 C CA . ASP A 1 103 ? 10.907 9.692 -25.036 1.00 93.19 103 ASP A CA 1
ATOM 847 C C . ASP A 1 103 ? 12.293 9.066 -24.832 1.00 93.19 103 ASP A C 1
ATOM 849 O O . ASP A 1 103 ? 12.698 8.732 -23.711 1.00 93.19 103 ASP A O 1
ATOM 853 N N . PHE A 1 104 ? 13.012 8.884 -25.935 1.00 94.00 104 PHE A N 1
ATOM 854 C CA . PHE A 1 104 ? 14.347 8.304 -25.954 1.00 94.00 104 PHE A CA 1
ATOM 855 C C . PHE A 1 104 ? 15.288 9.204 -26.742 1.00 94.00 104 PHE A C 1
ATOM 857 O O . PHE A 1 104 ? 14.885 9.763 -27.762 1.00 94.00 104 PHE A O 1
ATOM 864 N N . PRO A 1 105 ? 16.555 9.315 -26.312 1.00 94.25 105 PRO A N 1
ATOM 865 C CA . PRO A 1 105 ? 17.544 10.028 -27.096 1.00 94.25 105 PRO A CA 1
ATOM 866 C C . PRO A 1 105 ? 17.802 9.314 -28.429 1.00 94.25 105 PRO A C 1
ATOM 868 O O . PRO A 1 105 ? 17.577 8.112 -28.574 1.00 94.25 105 PRO A O 1
ATOM 871 N N . GLU A 1 106 ? 18.335 10.064 -29.387 1.00 92.69 106 GLU A N 1
ATOM 872 C CA . GLU A 1 106 ? 18.842 9.527 -30.650 1.00 92.69 106 GLU A CA 1
ATOM 873 C C . GLU A 1 106 ? 20.139 8.746 -30.386 1.00 92.69 106 GLU A C 1
ATOM 875 O O . GLU A 1 106 ? 21.239 9.312 -30.349 1.00 92.69 106 GLU A O 1
ATOM 880 N N . PHE A 1 107 ? 20.006 7.441 -30.132 1.00 92.25 107 PHE A N 1
ATOM 881 C CA . PHE A 1 107 ? 21.123 6.560 -29.782 1.00 92.25 107 PHE A CA 1
ATOM 882 C C . PHE A 1 107 ? 22.165 6.445 -30.902 1.00 92.25 107 PHE A C 1
ATOM 884 O O . PHE A 1 107 ? 23.320 6.140 -30.626 1.00 92.25 107 PHE A O 1
ATOM 891 N N . GLU A 1 108 ? 21.816 6.769 -32.145 1.00 90.25 108 GLU A N 1
ATOM 892 C CA . GLU A 1 108 ? 22.737 6.819 -33.285 1.00 90.25 108 GLU A CA 1
ATOM 893 C C . GLU A 1 108 ? 23.860 7.843 -33.089 1.00 90.25 108 GLU A C 1
ATOM 895 O O . GLU A 1 108 ? 24.932 7.722 -33.679 1.00 90.25 108 GLU A O 1
ATOM 900 N N . LYS A 1 109 ? 23.626 8.862 -32.253 1.00 93.06 109 LYS A N 1
ATOM 901 C CA . LYS A 1 109 ? 24.614 9.898 -31.922 1.00 93.06 109 LYS A CA 1
ATOM 902 C C . LYS A 1 109 ? 25.490 9.524 -30.725 1.00 93.06 109 LYS A C 1
ATOM 904 O O . LYS A 1 109 ? 26.389 10.287 -30.369 1.00 93.06 109 LYS A O 1
ATOM 909 N N . TYR A 1 110 ? 25.218 8.398 -30.067 1.00 94.94 110 TYR A N 1
ATOM 910 C CA . TYR A 1 110 ? 25.921 7.999 -28.854 1.00 94.94 110 TYR A CA 1
ATOM 911 C C . TYR A 1 110 ? 27.205 7.241 -29.203 1.00 94.94 110 TYR A C 1
ATOM 913 O O . TYR A 1 110 ? 27.256 6.451 -30.141 1.00 94.94 110 TYR A O 1
ATOM 921 N N . SER A 1 111 ? 28.257 7.450 -28.410 1.00 94.88 111 SER A N 1
ATOM 922 C CA . SER A 1 111 ? 29.374 6.506 -28.354 1.00 94.88 111 SER A CA 1
ATOM 923 C C . SER A 1 111 ? 28.999 5.323 -27.460 1.00 94.88 111 SER A C 1
ATOM 925 O O . SER A 1 111 ? 28.106 5.434 -26.617 1.00 94.88 111 SER A O 1
ATOM 927 N N . GLU A 1 112 ? 29.718 4.207 -27.583 1.00 94.56 112 GLU A N 1
ATOM 928 C CA . GLU A 1 112 ? 29.539 3.044 -26.703 1.00 94.56 112 GLU A CA 1
ATOM 929 C C . GLU A 1 112 ? 29.617 3.429 -25.215 1.00 94.56 112 GLU A C 1
ATOM 931 O O . GLU A 1 112 ? 28.754 3.043 -24.429 1.00 94.56 112 GLU A O 1
ATOM 936 N N . ASP A 1 113 ? 30.588 4.266 -24.836 1.00 96.56 113 ASP A N 1
ATOM 937 C CA . ASP A 1 113 ? 30.732 4.759 -23.462 1.00 96.56 113 ASP A CA 1
ATOM 938 C C . ASP A 1 113 ? 29.532 5.600 -23.006 1.00 96.56 113 ASP A C 1
ATOM 940 O O . ASP A 1 113 ? 29.118 5.525 -21.845 1.00 96.56 113 ASP A O 1
ATOM 944 N N . MET A 1 114 ? 28.969 6.421 -23.902 1.00 96.44 114 MET A N 1
ATOM 945 C CA . MET A 1 114 ? 27.772 7.214 -23.608 1.00 96.44 114 MET A CA 1
ATOM 946 C C . MET A 1 114 ? 26.552 6.312 -23.414 1.00 96.44 114 MET A C 1
ATOM 948 O O . MET A 1 114 ? 25.797 6.514 -22.461 1.00 96.44 114 MET A O 1
ATOM 952 N N . LEU A 1 115 ? 26.392 5.294 -24.265 1.00 95.81 115 LEU A N 1
ATOM 953 C CA . LEU A 1 115 ? 25.328 4.303 -24.131 1.00 95.81 115 LEU A CA 1
ATOM 954 C C . LEU A 1 115 ? 25.461 3.537 -22.814 1.00 95.81 115 LEU A C 1
ATOM 956 O O . LEU A 1 115 ? 24.498 3.469 -22.054 1.00 95.81 115 LEU A O 1
ATOM 960 N N . ARG A 1 116 ? 26.657 3.031 -22.496 1.00 97.12 116 ARG A N 1
ATOM 961 C CA . ARG A 1 116 ? 26.917 2.291 -21.255 1.00 97.12 116 ARG A CA 1
ATOM 962 C C . ARG A 1 116 ? 26.525 3.118 -20.030 1.00 97.12 116 ARG A C 1
ATOM 964 O O . ARG A 1 116 ? 25.771 2.651 -19.181 1.00 97.12 116 ARG A O 1
ATOM 971 N N . LYS A 1 117 ? 26.968 4.379 -19.963 1.00 97.88 117 LYS A N 1
ATOM 972 C CA . LYS A 1 117 ? 26.610 5.307 -18.872 1.00 97.88 117 LYS A CA 1
ATOM 973 C C . LYS A 1 117 ? 25.104 5.546 -18.781 1.00 97.88 117 LYS A C 1
ATOM 975 O O . LYS A 1 117 ? 24.563 5.600 -17.677 1.00 97.88 117 LYS A O 1
ATOM 980 N N . TYR A 1 118 ? 24.431 5.689 -19.921 1.00 97.00 118 TYR A N 1
ATOM 981 C CA . TYR A 1 118 ? 22.982 5.861 -19.966 1.00 97.00 118 TYR A CA 1
ATOM 982 C C . TYR A 1 118 ? 22.245 4.629 -19.420 1.00 97.00 118 TYR A C 1
ATOM 984 O O . TYR A 1 118 ? 21.373 4.781 -18.566 1.00 97.00 118 TYR A O 1
ATOM 992 N N . LEU A 1 119 ? 22.628 3.421 -19.846 1.00 97.00 119 LEU A N 1
ATOM 993 C CA . LEU A 1 119 ? 22.015 2.165 -19.403 1.00 97.00 119 LEU A CA 1
ATOM 994 C C . LEU A 1 119 ? 22.208 1.921 -17.897 1.00 97.00 119 LEU A C 1
ATOM 996 O O . LEU A 1 119 ? 21.240 1.594 -17.210 1.00 97.00 119 LEU A O 1
ATOM 1000 N N . ILE A 1 120 ? 23.410 2.181 -17.364 1.00 97.81 120 ILE A N 1
ATOM 1001 C CA . ILE A 1 120 ? 23.691 2.110 -15.917 1.00 97.81 120 ILE A CA 1
ATOM 1002 C C . ILE A 1 120 ? 22.771 3.063 -15.148 1.00 97.81 120 ILE A C 1
ATOM 1004 O O . ILE A 1 120 ? 22.131 2.669 -14.176 1.00 97.81 120 ILE A O 1
ATOM 1008 N N . ASN A 1 121 ? 22.654 4.316 -15.599 1.00 97.56 121 ASN A N 1
ATOM 1009 C CA . ASN A 1 121 ? 21.787 5.307 -14.955 1.00 97.56 121 ASN A CA 1
ATOM 1010 C C . ASN A 1 121 ? 20.300 4.908 -15.009 1.00 97.56 121 ASN A C 1
ATOM 1012 O O . ASN A 1 121 ? 19.521 5.212 -14.106 1.00 97.56 121 ASN A O 1
ATOM 1016 N N . LYS A 1 122 ? 19.891 4.204 -16.067 1.00 96.88 122 LYS A N 1
ATOM 1017 C CA . LYS A 1 122 ? 18.539 3.653 -16.192 1.00 96.88 122 LYS A CA 1
ATOM 1018 C C . LYS A 1 122 ? 18.306 2.398 -15.347 1.00 96.88 122 LYS A C 1
ATOM 1020 O O . LYS A 1 122 ? 17.148 2.040 -15.143 1.00 96.88 122 LYS A O 1
ATOM 1025 N N . GLY A 1 123 ? 19.358 1.806 -14.781 1.00 97.31 123 GLY A N 1
ATOM 1026 C CA . GLY A 1 123 ? 19.277 0.613 -13.939 1.00 97.31 123 GLY A CA 1
ATOM 1027 C C . GLY A 1 123 ? 19.148 -0.683 -14.737 1.00 97.31 123 GLY A C 1
ATOM 1028 O O . GLY A 1 123 ? 18.532 -1.628 -14.255 1.00 97.31 123 GLY A O 1
ATOM 1029 N N . VAL A 1 124 ? 19.679 -0.714 -15.961 1.00 97.50 124 VAL A N 1
ATOM 1030 C CA . VAL A 1 124 ? 19.798 -1.948 -16.751 1.00 97.50 124 VAL A CA 1
ATOM 1031 C C . VAL A 1 124 ? 20.885 -2.832 -16.128 1.00 97.50 124 VAL A C 1
ATOM 1033 O O . VAL A 1 124 ? 21.875 -2.316 -15.612 1.00 97.50 124 VAL A O 1
ATOM 1036 N N . ALA A 1 125 ? 20.686 -4.151 -16.139 1.00 97.00 125 ALA A N 1
ATOM 1037 C CA . ALA A 1 125 ? 21.620 -5.107 -15.545 1.00 97.00 125 ALA A CA 1
ATOM 1038 C C . ALA A 1 125 ? 22.957 -5.169 -16.311 1.00 97.00 125 ALA A C 1
ATOM 1040 O O . ALA A 1 125 ? 22.980 -5.023 -17.533 1.00 97.00 125 ALA A O 1
ATOM 1041 N N . ASP A 1 126 ? 24.066 -5.390 -15.600 1.00 96.62 126 ASP A N 1
ATOM 1042 C CA . ASP A 1 126 ? 25.423 -5.335 -16.170 1.00 96.62 126 ASP A CA 1
ATOM 1043 C C . ASP A 1 126 ? 25.646 -6.346 -17.307 1.00 96.62 126 ASP A C 1
ATOM 1045 O O . ASP A 1 126 ? 26.252 -6.012 -18.325 1.00 96.62 126 ASP A O 1
ATOM 1049 N N . ASP A 1 127 ? 25.102 -7.557 -17.174 1.00 95.69 127 ASP A N 1
ATOM 1050 C CA . ASP A 1 127 ? 25.154 -8.601 -18.203 1.00 95.69 127 ASP A CA 1
ATOM 1051 C C . ASP A 1 127 ? 24.438 -8.167 -19.490 1.00 95.69 127 ASP A C 1
ATOM 1053 O O . ASP A 1 127 ? 24.940 -8.377 -20.597 1.00 95.69 127 ASP A O 1
ATOM 1057 N N . LYS A 1 128 ? 23.299 -7.483 -19.344 1.00 96.25 128 LYS A N 1
ATOM 1058 C CA . LYS A 1 128 ? 22.554 -6.903 -20.465 1.00 96.25 128 LYS A CA 1
ATOM 1059 C C . LYS A 1 128 ? 23.257 -5.705 -21.076 1.00 96.25 128 LYS A C 1
ATOM 1061 O O . LYS A 1 128 ? 23.196 -5.520 -22.287 1.00 96.25 128 LYS A O 1
ATOM 1066 N N . ILE A 1 129 ? 23.951 -4.906 -20.273 1.00 96.69 129 ILE A N 1
ATOM 1067 C CA . ILE A 1 129 ? 24.737 -3.775 -20.768 1.00 96.69 129 ILE A CA 1
ATOM 1068 C C . ILE A 1 129 ? 25.844 -4.260 -21.704 1.00 96.69 129 ILE A C 1
ATOM 1070 O O . ILE A 1 129 ? 25.994 -3.707 -22.791 1.00 96.69 129 ILE A O 1
ATOM 1074 N N . ASP A 1 130 ? 26.589 -5.295 -21.316 1.00 95.06 130 ASP A N 1
ATOM 1075 C CA . ASP A 1 130 ? 27.669 -5.834 -22.147 1.00 95.06 130 ASP A CA 1
ATOM 1076 C C . ASP A 1 130 ? 27.130 -6.433 -23.462 1.00 95.06 130 ASP A C 1
ATOM 1078 O O . ASP A 1 130 ? 27.697 -6.196 -24.534 1.00 95.06 130 ASP A O 1
ATOM 1082 N N . GLU A 1 131 ? 25.994 -7.139 -23.404 1.00 94.56 131 GLU A N 1
ATOM 1083 C CA . GLU A 1 131 ? 25.287 -7.656 -24.583 1.00 94.56 131 GLU A CA 1
ATOM 1084 C C . GLU A 1 131 ? 24.860 -6.521 -25.534 1.00 94.56 131 GLU A C 1
ATOM 1086 O O . GLU A 1 131 ? 25.169 -6.549 -26.731 1.00 94.56 131 GLU A O 1
ATOM 1091 N N . LEU A 1 132 ? 24.199 -5.490 -25.001 1.00 94.75 132 LEU A N 1
ATOM 1092 C CA . LEU A 1 132 ? 23.731 -4.337 -25.770 1.00 94.75 132 LEU A CA 1
ATOM 1093 C C . LEU A 1 132 ? 24.892 -3.519 -26.345 1.00 94.75 132 LEU A C 1
ATOM 1095 O O . LEU A 1 132 ? 24.786 -3.043 -27.471 1.00 94.75 132 LEU A O 1
ATOM 1099 N N . SER A 1 133 ? 26.009 -3.376 -25.627 1.00 92.81 133 SER A N 1
ATOM 1100 C CA . SER A 1 133 ? 27.220 -2.703 -26.120 1.00 92.81 133 SER A CA 1
ATOM 1101 C C . SER A 1 133 ? 27.877 -3.444 -27.288 1.00 92.81 133 SER A C 1
ATOM 1103 O O . SER A 1 133 ? 28.453 -2.807 -28.173 1.00 92.81 133 SER A O 1
ATOM 1105 N N . LEU A 1 134 ? 27.773 -4.776 -27.336 1.00 91.00 134 LEU A N 1
ATOM 1106 C CA . LEU A 1 134 ? 28.234 -5.561 -28.480 1.00 91.00 134 LEU A CA 1
ATOM 1107 C C . LEU A 1 134 ? 27.301 -5.386 -29.688 1.00 91.00 134 LEU A C 1
ATOM 1109 O O . LEU A 1 134 ? 27.779 -5.153 -30.799 1.00 91.00 134 LEU A O 1
ATOM 1113 N N . GLN A 1 135 ? 25.983 -5.442 -29.473 1.00 90.00 135 GLN A N 1
ATOM 1114 C CA . GLN A 1 135 ? 24.973 -5.249 -30.524 1.00 90.00 135 GLN A CA 1
ATOM 1115 C C . GLN A 1 135 ? 25.019 -3.823 -31.102 1.00 90.00 135 GLN A C 1
ATOM 1117 O O . GLN A 1 135 ? 25.168 -3.672 -32.314 1.00 90.00 135 GLN A O 1
ATOM 1122 N N . PHE A 1 136 ? 25.035 -2.807 -30.229 1.00 90.12 136 PHE A N 1
ATOM 1123 C CA . PHE A 1 136 ? 26.020 -1.715 -30.212 1.00 90.12 136 PHE A CA 1
ATOM 1124 C C . PHE A 1 136 ? 26.814 -1.420 -31.492 1.00 90.12 136 PHE A C 1
ATOM 1126 O O . PHE A 1 136 ? 26.507 -0.609 -32.363 1.00 90.12 136 PHE A O 1
ATOM 1133 N N . LYS A 1 137 ? 27.929 -2.141 -31.567 1.00 87.38 137 LYS A N 1
ATOM 1134 C CA . LYS A 1 137 ? 28.959 -2.018 -32.596 1.00 87.38 137 LYS A CA 1
ATOM 1135 C C . LYS A 1 137 ? 28.522 -2.577 -33.942 1.00 87.38 137 LYS A C 1
ATOM 1137 O O . LYS A 1 137 ? 29.086 -2.198 -34.963 1.00 87.38 137 LYS A O 1
ATOM 1142 N N . ASN A 1 138 ? 27.529 -3.460 -33.942 1.00 86.75 138 ASN A N 1
ATOM 1143 C CA . ASN A 1 138 ? 27.047 -4.162 -35.126 1.00 86.75 138 ASN A CA 1
ATOM 1144 C C . ASN A 1 138 ? 25.886 -3.433 -35.827 1.00 86.75 138 ASN A C 1
ATOM 1146 O O . ASN A 1 138 ? 25.423 -3.905 -36.862 1.00 86.75 138 ASN A O 1
ATOM 1150 N N . GLY A 1 139 ? 25.418 -2.295 -35.296 1.00 82.75 139 GLY A N 1
ATOM 1151 C CA . GLY A 1 139 ? 24.412 -1.442 -35.942 1.00 82.75 139 GLY A CA 1
ATOM 1152 C C . GLY A 1 139 ? 22.952 -1.896 -35.791 1.00 82.75 139 GLY A C 1
ATOM 1153 O O . GLY A 1 139 ? 22.102 -1.427 -36.540 1.00 82.75 139 GLY A O 1
ATOM 1154 N N . ILE A 1 140 ? 22.645 -2.786 -34.839 1.00 69.38 140 ILE A N 1
ATOM 1155 C CA . ILE A 1 140 ? 21.296 -3.333 -34.583 1.00 69.38 140 ILE A CA 1
ATOM 1156 C C . ILE A 1 140 ? 20.881 -2.979 -33.149 1.00 69.38 140 ILE A C 1
ATOM 1158 O O . ILE A 1 140 ? 21.193 -3.745 -32.243 1.00 69.38 140 ILE A O 1
ATOM 1162 N N . ILE A 1 141 ? 20.267 -1.816 -32.887 1.00 69.81 141 ILE A N 1
ATOM 1163 C CA . ILE A 1 141 ? 20.221 -1.317 -31.492 1.00 69.81 141 ILE A CA 1
ATOM 1164 C C . ILE A 1 141 ? 18.908 -0.724 -31.021 1.00 69.81 141 ILE A C 1
ATOM 1166 O O . ILE A 1 141 ? 18.513 -1.012 -29.889 1.00 69.81 141 ILE A O 1
ATOM 1170 N N . ASN A 1 142 ? 18.299 0.189 -31.774 1.00 84.00 142 ASN A N 1
ATOM 1171 C CA . ASN A 1 142 ? 17.421 1.173 -31.140 1.00 84.00 142 ASN A CA 1
ATOM 1172 C C . ASN A 1 142 ? 16.244 0.533 -30.407 1.00 84.00 142 ASN A C 1
ATOM 1174 O O . ASN A 1 142 ? 15.908 0.944 -29.301 1.00 84.00 142 ASN A O 1
ATOM 1178 N N . GLU A 1 143 ? 15.649 -0.491 -30.998 1.00 90.12 143 GLU A N 1
ATOM 1179 C CA . GLU A 1 143 ? 14.511 -1.220 -30.459 1.00 90.12 143 GLU A CA 1
ATOM 1180 C C . GLU A 1 143 ? 14.900 -2.013 -29.200 1.00 90.12 143 GLU A C 1
ATOM 1182 O O . GLU A 1 143 ? 14.221 -1.916 -28.177 1.00 90.12 143 GLU A O 1
ATOM 1187 N N . PHE A 1 144 ? 16.032 -2.726 -29.227 1.00 91.50 144 PHE A N 1
ATOM 1188 C CA . PHE A 1 144 ? 16.516 -3.523 -28.091 1.00 91.50 144 PHE A CA 1
ATOM 1189 C C . PHE A 1 144 ? 16.914 -2.653 -26.898 1.00 91.50 144 PHE A C 1
ATOM 1191 O O . PHE A 1 144 ? 16.547 -2.950 -25.763 1.00 91.50 144 PHE A O 1
ATOM 1198 N N . VAL A 1 145 ? 17.600 -1.534 -27.143 1.00 93.56 145 VAL A N 1
ATOM 1199 C CA . VAL A 1 145 ? 17.949 -0.582 -26.080 1.00 93.56 145 VAL A CA 1
ATOM 1200 C C . VAL A 1 145 ? 16.692 0.032 -25.463 1.00 93.56 145 VAL A C 1
ATOM 1202 O O . VAL A 1 145 ? 16.589 0.106 -24.238 1.00 93.56 145 VAL A O 1
ATOM 1205 N N . LYS A 1 146 ? 15.712 0.437 -26.284 1.00 94.56 146 LYS A N 1
ATOM 1206 C CA . LYS A 1 146 ? 14.425 0.961 -25.792 1.00 94.56 146 LYS A CA 1
ATOM 1207 C C . LYS A 1 146 ? 13.696 -0.066 -24.929 1.00 94.56 146 LYS A C 1
ATOM 1209 O O . LYS A 1 146 ? 13.201 0.291 -23.859 1.00 94.56 146 LYS A O 1
ATOM 1214 N N . TYR A 1 147 ? 13.659 -1.322 -25.379 1.00 95.25 147 TYR A N 1
ATOM 1215 C CA . TYR A 1 147 ? 13.050 -2.431 -24.652 1.00 95.25 147 TYR A CA 1
ATOM 1216 C C . TYR A 1 147 ? 13.694 -2.626 -23.276 1.00 95.25 147 TYR A C 1
ATOM 1218 O O . TYR A 1 147 ? 12.999 -2.552 -22.265 1.00 95.25 147 TYR A O 1
ATOM 1226 N N . GLU A 1 148 ? 15.014 -2.799 -23.215 1.00 96.12 148 GLU A N 1
ATOM 1227 C CA . GLU A 1 148 ? 15.722 -3.094 -21.963 1.00 96.12 148 GLU A CA 1
ATOM 1228 C C . GLU A 1 148 ? 15.640 -1.936 -20.959 1.00 96.12 148 GLU A C 1
ATOM 1230 O O . GLU A 1 148 ? 15.409 -2.147 -19.767 1.00 96.12 148 GLU A O 1
ATOM 1235 N N . VAL A 1 149 ? 15.719 -0.686 -21.432 1.00 96.50 149 VAL A N 1
ATOM 1236 C CA . VAL A 1 149 ? 15.511 0.501 -20.584 1.00 96.50 149 VAL A CA 1
ATOM 1237 C C . VAL A 1 149 ? 14.102 0.511 -19.993 1.00 96.50 149 VAL A C 1
ATOM 1239 O O . VAL A 1 149 ? 13.925 0.783 -18.803 1.00 96.50 149 VAL A O 1
ATOM 1242 N N . LYS A 1 150 ? 13.085 0.194 -20.799 1.00 97.19 150 LYS A N 1
ATOM 1243 C CA . LYS A 1 150 ? 11.694 0.145 -20.335 1.00 97.19 150 LYS A CA 1
ATOM 1244 C C . LYS A 1 150 ? 11.417 -1.025 -19.413 1.00 97.19 150 LYS A C 1
ATOM 1246 O O . LYS A 1 150 ? 10.659 -0.862 -18.462 1.00 97.19 150 LYS A O 1
ATOM 1251 N N . MET A 1 151 ? 12.047 -2.170 -19.643 1.00 97.44 151 MET A N 1
ATOM 1252 C CA . MET A 1 151 ? 11.957 -3.315 -18.747 1.00 97.44 151 MET A CA 1
ATOM 1253 C C . MET A 1 151 ? 12.601 -3.019 -17.395 1.00 97.44 151 MET A C 1
ATOM 1255 O O . MET A 1 151 ? 11.995 -3.319 -16.369 1.00 97.44 151 MET A O 1
ATOM 1259 N N . ALA A 1 152 ? 13.758 -2.353 -17.363 1.00 97.62 152 ALA A N 1
ATOM 1260 C CA . ALA A 1 152 ? 14.355 -1.880 -16.115 1.00 97.62 152 ALA A CA 1
ATOM 1261 C C . ALA A 1 152 ? 13.403 -0.939 -15.352 1.00 97.62 152 ALA A C 1
ATOM 1263 O O . ALA A 1 152 ? 13.181 -1.108 -14.151 1.00 97.62 152 ALA A O 1
ATOM 1264 N N . GLU A 1 153 ? 12.768 0.014 -16.046 1.00 97.38 153 GLU A N 1
ATOM 1265 C CA . GLU A 1 153 ? 11.740 0.877 -15.450 1.00 97.38 153 GLU A CA 1
ATOM 1266 C C . GLU A 1 153 ? 10.530 0.068 -14.942 1.00 97.38 153 GLU A C 1
ATOM 1268 O O . GLU A 1 153 ? 10.085 0.297 -13.814 1.00 97.38 153 GLU A O 1
ATOM 1273 N N . TRP A 1 154 ? 10.041 -0.907 -15.717 1.00 97.88 154 TRP A N 1
ATOM 1274 C CA . TRP A 1 154 ? 8.945 -1.804 -15.334 1.00 97.88 154 TRP A CA 1
ATOM 1275 C C . TRP A 1 154 ? 9.268 -2.605 -14.074 1.00 97.88 154 TRP A C 1
ATOM 1277 O O . TRP A 1 154 ? 8.442 -2.640 -13.166 1.00 97.88 154 TRP A O 1
ATOM 1287 N N . TYR A 1 155 ? 10.464 -3.194 -13.964 1.00 97.88 155 TYR A N 1
ATOM 1288 C CA . TYR A 1 155 ? 10.865 -3.957 -12.778 1.00 97.88 155 TYR A CA 1
ATOM 1289 C C . TYR A 1 155 ? 10.805 -3.106 -11.510 1.00 97.88 155 TYR A C 1
ATOM 1291 O O . TYR A 1 155 ? 10.282 -3.564 -10.496 1.00 97.88 155 TYR A O 1
ATOM 1299 N N . ARG A 1 156 ? 11.270 -1.851 -11.569 1.00 97.88 156 ARG A N 1
ATOM 1300 C CA . ARG A 1 156 ? 11.185 -0.930 -10.424 1.00 97.88 156 ARG A CA 1
ATOM 1301 C C . ARG A 1 156 ? 9.743 -0.580 -10.067 1.00 97.88 156 ARG A C 1
ATOM 1303 O O . ARG A 1 156 ? 9.397 -0.570 -8.892 1.00 97.88 156 ARG A O 1
ATOM 1310 N N . VAL A 1 157 ? 8.905 -0.286 -11.063 1.00 97.88 157 VAL A N 1
ATOM 1311 C CA . VAL A 1 157 ? 7.485 0.039 -10.833 1.00 97.88 157 VAL A CA 1
ATOM 1312 C C . VAL A 1 157 ? 6.739 -1.167 -10.260 1.00 97.88 157 VAL A C 1
ATOM 1314 O O . VAL A 1 157 ? 5.944 -1.012 -9.338 1.00 97.88 157 VAL A O 1
ATOM 1317 N N . ASN A 1 158 ? 7.025 -2.367 -10.762 1.00 98.00 158 ASN A N 1
ATOM 1318 C CA . ASN A 1 158 ? 6.458 -3.613 -10.262 1.00 98.00 158 ASN A CA 1
ATOM 1319 C C . ASN A 1 158 ? 6.918 -3.915 -8.826 1.00 98.00 158 ASN A C 1
ATOM 1321 O O . ASN A 1 158 ? 6.134 -4.413 -8.026 1.00 98.00 158 ASN A O 1
ATOM 1325 N N . ASP A 1 159 ? 8.163 -3.595 -8.473 1.00 98.31 159 ASP A N 1
ATOM 1326 C CA . ASP A 1 159 ? 8.651 -3.698 -7.094 1.00 98.31 159 ASP A CA 1
ATOM 1327 C C . ASP A 1 159 ? 7.928 -2.714 -6.158 1.00 98.31 159 ASP A C 1
ATOM 1329 O O . ASP A 1 159 ? 7.424 -3.112 -5.111 1.00 98.31 159 ASP A O 1
ATOM 1333 N N . ASP A 1 160 ? 7.774 -1.449 -6.565 1.00 98.44 160 ASP A N 1
ATOM 1334 C CA . ASP A 1 160 ? 6.989 -0.461 -5.810 1.00 98.44 160 ASP A CA 1
ATOM 1335 C C . ASP A 1 160 ? 5.524 -0.896 -5.635 1.00 98.44 160 ASP A C 1
ATOM 1337 O O . ASP A 1 160 ? 4.950 -0.746 -4.554 1.00 98.44 160 ASP A O 1
ATOM 1341 N N . TYR A 1 161 ? 4.933 -1.479 -6.679 1.00 98.44 161 TYR A N 1
ATOM 1342 C CA . TYR A 1 161 ? 3.597 -2.067 -6.644 1.00 98.44 161 TYR A CA 1
ATOM 1343 C C . TYR A 1 161 ? 3.503 -3.236 -5.652 1.00 98.44 161 TYR A C 1
ATOM 1345 O O . TYR A 1 161 ? 2.610 -3.246 -4.803 1.00 98.44 161 TYR A O 1
ATOM 1353 N N . LYS A 1 162 ? 4.444 -4.188 -5.701 1.00 98.44 162 LYS A N 1
ATOM 1354 C CA . LYS A 1 162 ? 4.493 -5.326 -4.770 1.00 98.44 162 LYS A CA 1
ATOM 1355 C C . LYS A 1 162 ? 4.623 -4.869 -3.327 1.00 98.44 162 LYS A C 1
ATOM 1357 O O . LYS A 1 162 ? 3.873 -5.346 -2.487 1.00 98.44 162 LYS A O 1
ATOM 1362 N N . ARG A 1 163 ? 5.486 -3.890 -3.046 1.00 98.62 163 ARG A N 1
ATOM 1363 C CA . ARG A 1 163 ? 5.624 -3.317 -1.698 1.00 98.62 163 ARG A CA 1
ATOM 1364 C C . ARG A 1 163 ? 4.323 -2.694 -1.201 1.00 98.62 163 ARG A C 1
ATOM 1366 O O . ARG A 1 163 ? 3.984 -2.858 -0.034 1.00 98.62 163 ARG A O 1
ATOM 1373 N N . ALA A 1 164 ? 3.589 -1.987 -2.064 1.00 98.62 164 ALA A N 1
ATOM 1374 C CA . ALA A 1 164 ? 2.282 -1.439 -1.705 1.00 98.62 164 ALA A CA 1
ATOM 1375 C C . ALA A 1 164 ? 1.271 -2.551 -1.377 1.00 98.62 164 ALA A C 1
ATOM 1377 O O . ALA A 1 164 ? 0.545 -2.450 -0.389 1.00 98.62 164 ALA A O 1
ATOM 1378 N N . HIS A 1 165 ? 1.258 -3.615 -2.181 1.00 98.44 165 HIS A N 1
ATOM 1379 C CA . HIS A 1 165 ? 0.359 -4.754 -2.016 1.00 98.44 165 HIS A CA 1
ATOM 1380 C C . HIS A 1 165 ? 0.686 -5.570 -0.754 1.00 98.44 165 HIS A C 1
ATOM 1382 O O . HIS A 1 165 ? -0.200 -5.880 0.036 1.00 98.44 165 HIS A O 1
ATOM 1388 N N . GLU A 1 166 ? 1.964 -5.857 -0.510 1.00 98.50 166 GLU A N 1
ATOM 1389 C CA . GLU A 1 166 ? 2.440 -6.507 0.713 1.00 98.50 166 GLU A CA 1
ATOM 1390 C C . GLU A 1 166 ? 2.090 -5.675 1.946 1.00 98.50 166 GLU A C 1
ATOM 1392 O O . GLU A 1 166 ? 1.542 -6.205 2.911 1.00 98.50 166 GLU A O 1
ATOM 1397 N N . TYR A 1 167 ? 2.341 -4.362 1.904 1.00 98.56 167 TYR A N 1
ATOM 1398 C CA . TYR A 1 167 ? 2.003 -3.477 3.012 1.00 98.56 167 TYR A CA 1
ATOM 1399 C C . TYR A 1 167 ? 0.506 -3.511 3.321 1.00 98.56 167 TYR A C 1
ATOM 1401 O O . TYR A 1 167 ? 0.147 -3.669 4.485 1.00 98.56 167 TYR A O 1
ATOM 1409 N N . PHE A 1 168 ? -0.353 -3.442 2.298 1.00 98.31 168 PHE A N 1
ATOM 1410 C CA . PHE A 1 168 ? -1.804 -3.574 2.444 1.00 98.31 168 PHE A CA 1
ATOM 1411 C C . PHE A 1 168 ? -2.197 -4.827 3.242 1.00 98.31 168 PHE A C 1
ATOM 1413 O O . PHE A 1 168 ? -2.883 -4.697 4.256 1.00 98.31 168 PHE A O 1
ATOM 1420 N N . TRP A 1 169 ? -1.683 -6.004 2.871 1.00 98.12 169 TRP A N 1
ATOM 1421 C CA . TRP A 1 169 ? -1.977 -7.250 3.590 1.00 98.12 169 TRP A CA 1
ATOM 1422 C C . TRP A 1 169 ? -1.516 -7.228 5.052 1.00 98.12 169 TRP A C 1
ATOM 1424 O O . TRP A 1 169 ? -2.168 -7.800 5.921 1.00 98.12 169 TRP A O 1
ATOM 1434 N N . THR A 1 170 ? -0.416 -6.536 5.365 1.00 98.06 170 THR A N 1
ATOM 1435 C CA . THR A 1 170 ? 0.068 -6.437 6.755 1.00 98.06 170 THR A CA 1
ATOM 1436 C C . THR A 1 170 ? -0.778 -5.529 7.649 1.00 98.06 170 THR A C 1
ATOM 1438 O O . THR A 1 170 ? -0.703 -5.647 8.874 1.00 98.06 170 THR A O 1
ATOM 1441 N N . ILE A 1 171 ? -1.566 -4.618 7.069 1.00 97.50 171 ILE A N 1
ATOM 1442 C CA . ILE A 1 171 ? -2.342 -3.616 7.816 1.00 97.50 171 ILE A CA 1
ATOM 1443 C C . ILE A 1 171 ? -3.857 -3.797 7.703 1.00 97.50 171 ILE A C 1
ATOM 1445 O O . ILE A 1 171 ? -4.588 -2.979 8.258 1.00 97.50 171 ILE A O 1
ATOM 1449 N N . GLU A 1 172 ? -4.324 -4.838 7.012 1.00 96.56 172 GLU A N 1
ATOM 1450 C CA . GLU A 1 172 ? -5.743 -5.108 6.739 1.00 96.56 172 GLU A CA 1
ATOM 1451 C C . GLU A 1 172 ? -6.613 -5.006 8.005 1.00 96.56 172 GLU A C 1
ATOM 1453 O O . GLU A 1 172 ? -7.647 -4.346 8.013 1.00 96.56 172 GLU A O 1
ATOM 1458 N N . ILE A 1 173 ? -6.130 -5.545 9.127 1.00 95.69 173 ILE A N 1
ATOM 1459 C CA . ILE A 1 173 ? -6.840 -5.539 10.418 1.00 95.69 173 ILE A CA 1
ATOM 1460 C C . ILE A 1 173 ? -7.006 -4.145 11.054 1.00 95.69 173 ILE A C 1
ATOM 1462 O O . ILE A 1 173 ? -7.737 -3.999 12.032 1.00 95.69 173 ILE A O 1
ATOM 1466 N N . PHE A 1 174 ? -6.291 -3.132 10.557 1.00 95.56 174 PHE A N 1
ATOM 1467 C CA . PHE A 1 174 ? -6.302 -1.760 11.079 1.00 95.56 174 PHE A CA 1
ATOM 1468 C C . PHE A 1 174 ? -7.042 -0.776 10.165 1.00 95.56 174 PHE A C 1
ATOM 1470 O O . PHE A 1 174 ? -7.133 0.417 10.479 1.00 95.56 174 PHE A O 1
ATOM 1477 N N . ILE A 1 175 ? -7.527 -1.238 9.011 1.00 95.56 175 ILE A N 1
ATOM 1478 C CA . ILE A 1 175 ? -8.191 -0.405 8.008 1.00 95.56 175 ILE A CA 1
ATOM 1479 C C . ILE A 1 175 ? -9.681 -0.760 7.906 1.00 95.56 175 ILE A C 1
ATOM 1481 O O . ILE A 1 175 ? -10.108 -1.807 8.376 1.00 95.56 175 ILE A O 1
ATOM 1485 N N . SER A 1 176 ? -10.506 0.153 7.388 1.00 95.44 176 SER A N 1
ATOM 1486 C CA . SER A 1 176 ? -11.948 -0.087 7.262 1.00 95.44 176 SER A CA 1
ATOM 1487 C C . SER A 1 176 ? -12.263 -1.028 6.100 1.00 95.44 176 SER A C 1
ATOM 1489 O O . SER A 1 176 ? -11.564 -1.011 5.086 1.00 95.44 176 SER A O 1
ATOM 1491 N N . ASP A 1 177 ? -13.368 -1.773 6.197 1.00 97.00 177 ASP A N 1
ATOM 1492 C CA . ASP A 1 177 ? -13.850 -2.653 5.120 1.00 97.00 177 ASP A CA 1
ATOM 1493 C C . ASP A 1 177 ? -14.031 -1.915 3.781 1.00 97.00 177 ASP A C 1
ATOM 1495 O O . ASP A 1 177 ? -13.836 -2.494 2.712 1.00 97.00 177 ASP A O 1
ATOM 1499 N N . ASP A 1 178 ? -14.394 -0.629 3.820 1.00 96.56 178 ASP A N 1
ATOM 1500 C CA . ASP A 1 178 ? -14.506 0.212 2.626 1.00 96.56 178 ASP A CA 1
ATOM 1501 C C . ASP A 1 178 ? -13.139 0.406 1.955 1.00 96.56 178 ASP A C 1
ATOM 1503 O O . ASP A 1 178 ? -13.012 0.244 0.740 1.00 96.56 178 ASP A O 1
ATOM 1507 N N . ILE A 1 179 ? -12.094 0.709 2.734 1.00 96.75 179 ILE A N 1
ATOM 1508 C CA . ILE A 1 179 ? -10.726 0.844 2.218 1.00 96.75 179 ILE A CA 1
ATOM 1509 C C . ILE A 1 179 ? -10.188 -0.513 1.754 1.00 96.75 179 ILE A C 1
ATOM 1511 O O . ILE A 1 179 ? -9.493 -0.546 0.737 1.00 96.75 179 ILE A O 1
ATOM 1515 N N . VAL A 1 180 ? -10.530 -1.615 2.435 1.00 98.00 180 VAL A N 1
ATOM 1516 C CA . VAL A 1 180 ? -10.169 -2.981 2.012 1.00 98.00 180 VAL A CA 1
ATOM 1517 C C . VAL A 1 180 ? -10.706 -3.253 0.612 1.00 98.00 180 VAL A C 1
ATOM 1519 O O . VAL A 1 180 ? -9.918 -3.466 -0.305 1.00 98.00 180 VAL A O 1
ATOM 1522 N N . LYS A 1 181 ? -12.021 -3.122 0.406 1.00 98.00 181 LYS A N 1
ATOM 1523 C CA . LYS A 1 181 ? -12.665 -3.374 -0.895 1.00 98.00 181 LYS A CA 1
ATOM 1524 C C . LYS A 1 181 ? -12.080 -2.518 -2.018 1.00 98.00 181 LYS A C 1
ATOM 1526 O O . LYS A 1 181 ? -11.833 -3.014 -3.117 1.00 98.00 181 LYS A O 1
ATOM 1531 N N . LEU A 1 182 ? -11.855 -1.226 -1.757 1.00 97.94 182 LEU A N 1
ATOM 1532 C CA . LEU A 1 182 ? -11.261 -0.316 -2.743 1.00 97.94 182 LEU A CA 1
ATOM 1533 C C . LEU A 1 182 ? -9.815 -0.710 -3.082 1.00 97.94 182 LEU A C 1
ATOM 1535 O O . LEU A 1 182 ? -9.414 -0.660 -4.245 1.00 97.94 182 LEU A O 1
ATOM 1539 N N . SER A 1 183 ? -9.036 -1.118 -2.079 1.00 97.88 183 SER A N 1
ATOM 1540 C CA . SER A 1 183 ? -7.650 -1.554 -2.262 1.00 97.88 183 SER A CA 1
ATOM 1541 C C . SER A 1 183 ? -7.578 -2.874 -3.029 1.00 97.88 183 SER A C 1
ATOM 1543 O O . SER A 1 183 ? -6.801 -2.976 -3.972 1.00 97.88 183 SER A O 1
ATOM 1545 N N . GLU A 1 184 ? -8.430 -3.851 -2.718 1.00 97.88 184 GLU A N 1
ATOM 1546 C CA . GLU A 1 184 ? -8.522 -5.118 -3.458 1.00 97.88 184 GLU A CA 1
ATOM 1547 C C . GLU A 1 184 ? -8.880 -4.898 -4.932 1.00 97.88 184 GLU A C 1
ATOM 1549 O O . GLU A 1 184 ? -8.259 -5.485 -5.824 1.00 97.88 184 GLU A O 1
ATOM 1554 N N . ALA A 1 185 ? -9.846 -4.017 -5.213 1.00 96.94 185 ALA A N 1
ATOM 1555 C CA . ALA A 1 185 ? -10.201 -3.643 -6.579 1.00 96.94 185 ALA A CA 1
ATOM 1556 C C . ALA A 1 185 ? -9.019 -2.974 -7.305 1.00 96.94 185 ALA A C 1
ATOM 1558 O O . ALA A 1 185 ? -8.726 -3.311 -8.457 1.00 96.94 185 ALA A O 1
ATOM 1559 N N . LEU A 1 186 ? -8.306 -2.070 -6.620 1.00 97.69 186 LEU A N 1
ATOM 1560 C CA . LEU A 1 186 ? -7.107 -1.414 -7.140 1.00 97.69 186 LEU A CA 1
ATOM 1561 C C . LEU A 1 186 ? -6.003 -2.426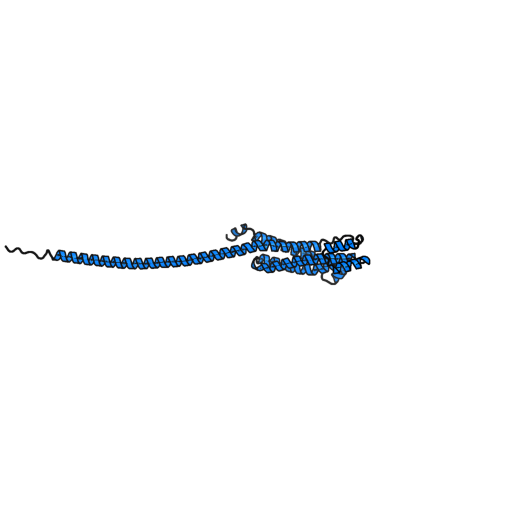 -7.460 1.00 97.69 186 LEU A C 1
ATOM 1563 O O . LEU A 1 186 ? -5.459 -2.380 -8.561 1.00 97.69 186 LEU A O 1
ATOM 1567 N N . PHE A 1 187 ? -5.679 -3.341 -6.544 1.00 97.81 187 PHE A N 1
ATOM 1568 C CA . PHE A 1 187 ? -4.632 -4.347 -6.748 1.00 97.81 187 PHE A CA 1
ATOM 1569 C C . PHE A 1 187 ? -5.036 -5.382 -7.807 1.00 97.81 187 PHE A C 1
ATOM 1571 O O . PHE A 1 187 ? -4.226 -5.749 -8.649 1.00 97.81 187 PHE A O 1
ATOM 1578 N N . THR A 1 188 ? -6.312 -5.753 -7.906 1.00 96.81 188 THR A N 1
ATOM 1579 C CA . THR A 1 188 ? -6.794 -6.623 -8.997 1.00 96.81 188 THR A CA 1
ATOM 1580 C C . THR A 1 188 ? -6.585 -5.979 -10.377 1.00 96.81 188 THR A C 1
ATOM 1582 O O . THR A 1 188 ? -6.125 -6.625 -11.332 1.00 96.81 188 THR A O 1
ATOM 1585 N N . ALA A 1 189 ? -6.889 -4.683 -10.501 1.00 95.81 189 ALA A N 1
ATOM 1586 C CA . ALA A 1 189 ? -6.600 -3.918 -11.712 1.00 95.81 189 ALA A CA 1
ATOM 1587 C C . ALA A 1 189 ? -5.081 -3.746 -11.922 1.00 95.81 189 ALA A C 1
ATOM 1589 O O . ALA A 1 189 ? -4.594 -3.888 -13.046 1.00 95.81 189 ALA A O 1
ATOM 1590 N N . GLY A 1 190 ? -4.336 -3.526 -10.836 1.00 96.31 190 GLY A N 1
ATOM 1591 C CA . GLY A 1 190 ? -2.876 -3.459 -10.762 1.00 96.31 190 GLY A CA 1
ATOM 1592 C C . GLY A 1 190 ? -2.178 -4.697 -11.333 1.00 96.31 190 GLY A C 1
ATOM 1593 O O . GLY A 1 190 ? -1.350 -4.599 -12.237 1.00 96.31 190 GLY A O 1
ATOM 1594 N N . ASP A 1 191 ? -2.572 -5.888 -10.897 1.00 96.38 191 ASP A N 1
ATOM 1595 C CA . ASP A 1 191 ? -2.029 -7.156 -11.392 1.00 96.38 191 ASP A CA 1
ATOM 1596 C C . ASP A 1 191 ? -2.301 -7.339 -12.889 1.00 96.38 191 ASP A C 1
ATOM 1598 O O . ASP A 1 191 ? -1.485 -7.872 -13.650 1.00 96.38 191 ASP A O 1
ATOM 1602 N N . SER A 1 192 ? -3.474 -6.898 -13.336 1.00 94.38 192 SER A N 1
ATOM 1603 C CA . SER A 1 192 ? -3.868 -6.965 -14.741 1.00 94.38 192 SER A CA 1
ATOM 1604 C C . SER A 1 192 ? -3.034 -6.016 -15.601 1.00 94.38 192 SER A C 1
ATOM 1606 O O . SER A 1 192 ? -2.546 -6.427 -16.661 1.00 94.38 192 SER A O 1
ATOM 1608 N N . ILE A 1 193 ? -2.817 -4.778 -15.145 1.00 94.62 193 ILE A N 1
ATOM 1609 C CA . ILE A 1 193 ? -2.006 -3.805 -15.877 1.00 94.62 193 ILE A CA 1
ATOM 1610 C C . ILE A 1 193 ? -0.525 -4.202 -15.875 1.00 94.62 193 ILE A C 1
ATOM 1612 O O . ILE A 1 193 ? 0.091 -4.197 -16.936 1.00 94.62 193 ILE A O 1
ATOM 1616 N N . MET A 1 194 ? 0.034 -4.658 -14.747 1.00 95.56 194 MET A N 1
ATOM 1617 C CA . MET A 1 194 ? 1.453 -5.025 -14.641 1.00 95.56 194 MET A CA 1
ATOM 1618 C C . MET A 1 194 ? 1.823 -6.168 -15.583 1.00 95.56 194 MET A C 1
ATOM 1620 O O . MET A 1 194 ? 2.828 -6.077 -16.291 1.00 95.56 194 MET A O 1
ATOM 1624 N N . ARG A 1 195 ? 0.978 -7.206 -15.665 1.00 92.31 195 ARG A N 1
ATOM 1625 C CA . ARG A 1 195 ? 1.155 -8.317 -16.618 1.00 92.31 195 ARG A CA 1
ATOM 1626 C C . ARG A 1 195 ? 1.108 -7.865 -18.072 1.00 92.31 195 ARG A C 1
ATOM 1628 O O . ARG A 1 195 ? 1.727 -8.486 -18.928 1.00 92.31 195 ARG A O 1
ATOM 1635 N N . SER A 1 196 ? 0.354 -6.815 -18.362 1.00 91.12 196 SER A N 1
ATOM 1636 C CA . SER A 1 196 ? 0.118 -6.377 -19.733 1.00 91.12 196 SER A CA 1
ATOM 1637 C C . SER A 1 196 ? 1.124 -5.356 -20.218 1.00 91.12 196 SER A C 1
ATOM 1639 O O . SER A 1 196 ? 1.485 -5.395 -21.387 1.00 91.12 196 SER A O 1
ATOM 1641 N N . LEU A 1 197 ? 1.637 -4.521 -19.317 1.00 92.44 197 LEU A N 1
ATOM 1642 C CA . LEU A 1 197 ? 2.648 -3.523 -19.635 1.00 92.44 197 LEU A CA 1
ATOM 1643 C C . LEU A 1 197 ? 3.934 -4.143 -20.173 1.00 92.44 197 LEU A C 1
ATOM 1645 O O . LEU A 1 197 ? 4.539 -3.556 -21.055 1.00 92.44 197 LEU A O 1
ATOM 1649 N N . ALA A 1 198 ? 4.328 -5.335 -19.719 1.00 91.94 198 ALA A N 1
ATOM 1650 C CA . ALA A 1 198 ? 5.481 -6.033 -20.291 1.00 91.94 198 ALA A CA 1
ATOM 1651 C C . ALA A 1 198 ? 5.302 -6.310 -21.801 1.00 91.94 198 ALA A C 1
ATOM 1653 O O . ALA A 1 198 ? 6.225 -6.114 -22.591 1.00 91.94 198 ALA A O 1
ATOM 1654 N N . TRP A 1 199 ? 4.093 -6.702 -22.214 1.00 89.44 199 TRP A N 1
ATOM 1655 C CA . TRP A 1 199 ? 3.759 -6.916 -23.624 1.00 89.44 199 TRP A CA 1
ATOM 1656 C C . TRP A 1 199 ? 3.654 -5.605 -24.400 1.00 89.44 199 TRP A C 1
ATOM 1658 O O . TRP A 1 199 ? 4.154 -5.531 -25.519 1.00 89.44 199 TRP A O 1
ATOM 1668 N N . ASP A 1 200 ? 3.050 -4.572 -23.809 1.00 89.75 200 ASP A N 1
ATOM 1669 C CA . ASP A 1 200 ? 2.979 -3.241 -24.425 1.00 89.75 200 ASP A CA 1
ATOM 1670 C C . ASP A 1 200 ? 4.386 -2.664 -24.627 1.00 89.75 200 ASP A C 1
ATOM 1672 O O . ASP A 1 200 ? 4.673 -2.071 -25.664 1.00 89.75 200 ASP A O 1
ATOM 1676 N N . ILE A 1 201 ? 5.293 -2.891 -23.670 1.00 92.94 201 ILE A N 1
ATOM 1677 C CA . ILE A 1 201 ? 6.696 -2.490 -23.768 1.00 92.94 201 ILE A CA 1
ATOM 1678 C C . ILE A 1 201 ? 7.372 -3.186 -24.945 1.00 92.94 201 ILE A C 1
ATOM 1680 O O . ILE A 1 201 ? 8.013 -2.523 -25.757 1.00 92.94 201 ILE A O 1
ATOM 1684 N N . MET A 1 202 ? 7.194 -4.502 -25.063 1.00 90.81 202 MET A N 1
ATOM 1685 C CA . MET A 1 202 ? 7.711 -5.271 -26.192 1.00 90.81 202 MET A CA 1
ATOM 1686 C C . MET A 1 202 ? 7.150 -4.745 -27.524 1.00 90.81 202 MET A C 1
ATOM 1688 O O . MET A 1 202 ? 7.911 -4.448 -28.441 1.00 90.81 202 MET A O 1
ATOM 1692 N N . GLY A 1 203 ? 5.832 -4.561 -27.623 1.00 88.88 203 GLY A N 1
ATOM 1693 C CA . GLY A 1 203 ? 5.179 -4.090 -28.846 1.00 88.88 203 GLY A CA 1
ATOM 1694 C C . GLY A 1 203 ? 5.600 -2.687 -29.276 1.00 88.88 203 GLY A C 1
ATOM 1695 O O . GLY A 1 203 ? 5.857 -2.459 -30.457 1.00 88.88 203 GLY A O 1
ATOM 1696 N N . ASN A 1 204 ? 5.725 -1.764 -28.323 1.00 89.75 204 ASN A N 1
ATOM 1697 C CA . ASN A 1 204 ? 6.171 -0.398 -28.588 1.00 89.75 204 ASN A CA 1
ATOM 1698 C C . ASN A 1 204 ? 7.657 -0.327 -28.948 1.00 89.75 204 ASN A C 1
ATOM 1700 O O . ASN A 1 204 ? 8.038 0.487 -29.787 1.00 89.75 204 ASN A O 1
ATOM 1704 N N . ALA A 1 205 ? 8.498 -1.162 -28.332 1.00 91.19 205 ALA A N 1
ATOM 1705 C CA . ALA A 1 205 ? 9.929 -1.160 -28.600 1.00 91.19 205 ALA A CA 1
ATOM 1706 C C . ALA A 1 205 ? 10.259 -1.703 -29.996 1.00 91.19 205 ALA A C 1
ATOM 1708 O O . ALA A 1 205 ? 11.069 -1.097 -30.687 1.00 91.19 205 ALA A O 1
ATOM 1709 N N . TYR A 1 206 ? 9.613 -2.793 -30.427 1.00 87.75 206 TYR A N 1
ATOM 1710 C CA . TYR A 1 206 ? 9.923 -3.471 -31.694 1.00 87.75 206 TYR A CA 1
ATOM 1711 C C . TYR A 1 206 ? 9.118 -2.981 -32.907 1.00 87.75 206 TYR A C 1
ATOM 1713 O O . TYR A 1 206 ? 9.285 -3.517 -33.996 1.00 87.75 206 TYR A O 1
ATOM 1721 N N . GLY A 1 207 ? 8.209 -2.013 -32.754 1.00 79.88 207 GLY A N 1
ATOM 1722 C CA . GLY A 1 207 ? 7.417 -1.467 -33.868 1.00 79.88 207 GLY A CA 1
ATOM 1723 C C . GLY A 1 207 ? 6.350 -2.410 -34.453 1.00 79.88 207 GLY A C 1
ATOM 1724 O O . GLY A 1 207 ? 5.469 -1.951 -35.177 1.00 79.88 207 GLY A O 1
ATOM 1725 N N . ASN A 1 208 ? 6.337 -3.694 -34.082 1.00 68.25 208 ASN A N 1
ATOM 1726 C CA . ASN A 1 208 ? 5.374 -4.706 -34.544 1.00 68.25 208 ASN A CA 1
ATOM 1727 C C . ASN A 1 208 ? 4.051 -4.669 -33.765 1.00 68.25 208 ASN A C 1
ATOM 1729 O O . ASN A 1 208 ? 3.491 -5.700 -33.378 1.00 68.25 208 ASN A O 1
ATOM 1733 N N . HIS A 1 209 ? 3.535 -3.466 -33.513 1.00 63.31 209 HIS A N 1
ATOM 1734 C CA . HIS A 1 209 ? 2.383 -3.293 -32.638 1.00 63.31 209 HIS A CA 1
ATOM 1735 C C . HIS A 1 209 ? 1.129 -4.003 -33.183 1.00 63.31 209 HIS A C 1
ATOM 1737 O O . HIS A 1 209 ? 0.319 -4.465 -32.382 1.00 63.31 209 HIS A O 1
ATOM 1743 N N . GLU A 1 210 ? 0.970 -4.126 -34.507 1.00 65.75 210 GLU A N 1
ATOM 1744 C CA . GLU A 1 210 ? -0.161 -4.833 -35.131 1.00 65.75 210 GLU A CA 1
ATOM 1745 C C . GLU A 1 210 ? -0.036 -6.360 -35.079 1.00 65.75 210 GLU A C 1
ATOM 1747 O O . GLU A 1 210 ? -1.002 -7.034 -34.726 1.00 65.75 210 GLU A O 1
ATOM 1752 N N . GLU A 1 211 ? 1.144 -6.924 -35.349 1.00 69.38 211 GLU A N 1
ATOM 1753 C CA . GLU A 1 211 ? 1.349 -8.379 -35.282 1.00 69.38 211 GLU A CA 1
ATOM 1754 C C . GLU A 1 211 ? 1.171 -8.900 -33.852 1.00 69.38 211 GLU A C 1
ATOM 1756 O O . GLU A 1 211 ? 0.494 -9.904 -33.628 1.00 69.38 211 GLU A O 1
ATOM 1761 N N . ILE A 1 212 ? 1.688 -8.165 -32.863 1.00 69.38 212 ILE A N 1
ATOM 1762 C CA . ILE A 1 212 ? 1.531 -8.501 -31.443 1.00 69.38 212 ILE A CA 1
ATOM 1763 C C . ILE A 1 212 ? 0.071 -8.317 -30.989 1.00 69.38 212 ILE A C 1
ATOM 1765 O O . ILE A 1 212 ? -0.435 -9.129 -30.211 1.00 69.38 212 ILE A O 1
ATOM 1769 N N . LYS A 1 213 ? -0.647 -7.312 -31.518 1.00 66.06 213 LYS A N 1
ATOM 1770 C CA . LYS A 1 213 ? -2.094 -7.119 -31.281 1.00 66.06 213 LYS A CA 1
ATOM 1771 C C . LYS A 1 213 ? -2.957 -8.244 -31.857 1.00 66.06 213 LYS A C 1
ATOM 1773 O O . LYS A 1 213 ? -4.037 -8.480 -31.336 1.00 66.06 213 LYS A O 1
ATOM 1778 N N . ASN A 1 214 ? -2.510 -8.947 -32.895 1.00 71.81 214 ASN A N 1
ATOM 1779 C CA . ASN A 1 214 ? -3.268 -10.066 -33.465 1.00 71.81 214 ASN A CA 1
ATOM 1780 C C . ASN A 1 214 ? -3.139 -11.354 -32.638 1.00 71.81 214 ASN A C 1
ATOM 1782 O O . ASN A 1 214 ? -4.021 -12.208 -32.681 1.00 71.81 214 ASN A O 1
ATOM 1786 N N . ILE A 1 215 ? -2.060 -11.493 -31.863 1.00 77.69 215 ILE A N 1
ATOM 1787 C CA . ILE A 1 215 ? -1.803 -12.668 -31.015 1.00 77.69 215 ILE A CA 1
ATOM 1788 C C . ILE A 1 215 ? -2.540 -12.556 -29.669 1.00 77.69 215 ILE A C 1
ATOM 1790 O O . ILE A 1 215 ? -2.802 -13.567 -29.013 1.00 77.69 215 ILE A O 1
ATOM 1794 N N . ARG A 1 216 ? -2.915 -11.342 -29.246 1.00 69.12 216 ARG A N 1
ATOM 1795 C CA . ARG A 1 216 ? -3.500 -11.085 -27.927 1.00 69.12 216 ARG A CA 1
ATOM 1796 C C . ARG A 1 216 ? -4.752 -10.212 -28.026 1.00 69.12 216 ARG A C 1
ATOM 1798 O O . ARG A 1 216 ? -4.724 -9.221 -28.743 1.00 69.12 216 ARG A O 1
ATOM 1805 N N . PRO A 1 217 ? -5.829 -10.503 -27.269 1.00 65.06 217 PRO A N 1
ATOM 1806 C CA . PRO A 1 217 ? -6.985 -9.616 -27.215 1.00 65.06 217 PRO A CA 1
ATOM 1807 C C . PRO A 1 217 ? -6.559 -8.177 -26.883 1.00 65.06 217 PRO A C 1
ATOM 1809 O O . PRO A 1 217 ? -5.644 -7.994 -26.071 1.00 65.06 217 PRO A O 1
ATOM 1812 N N . PRO A 1 218 ? -7.209 -7.166 -27.490 1.00 64.50 218 PRO A N 1
ATOM 1813 C CA . PRO A 1 218 ? -6.861 -5.767 -27.292 1.00 64.50 218 PRO A CA 1
ATOM 1814 C C . PRO A 1 218 ? -6.931 -5.439 -25.804 1.00 64.50 218 PRO A C 1
ATOM 1816 O O . PRO A 1 218 ? -7.996 -5.473 -25.186 1.00 64.50 218 PRO A O 1
ATOM 1819 N N . PHE A 1 219 ? -5.768 -5.164 -25.225 1.00 77.00 219 PHE A N 1
ATOM 1820 C CA . PHE A 1 219 ? -5.638 -4.787 -23.833 1.00 77.00 219 PHE A CA 1
ATOM 1821 C C . PHE A 1 219 ? -5.379 -3.288 -23.774 1.00 77.00 219 PHE A C 1
ATOM 1823 O O . PHE A 1 219 ? -4.348 -2.811 -24.239 1.00 77.00 219 PHE A O 1
ATOM 1830 N N . ASP A 1 220 ? -6.337 -2.539 -23.241 1.00 84.50 220 ASP A N 1
ATOM 1831 C CA . ASP A 1 220 ? -6.216 -1.091 -23.117 1.00 84.50 220 ASP A CA 1
ATOM 1832 C C . ASP A 1 220 ? -5.615 -0.743 -21.750 1.00 84.50 220 ASP A C 1
ATOM 1834 O O . ASP A 1 220 ? -6.320 -0.604 -20.743 1.00 84.50 220 ASP A O 1
ATOM 1838 N N . SER A 1 221 ? -4.285 -0.636 -21.707 1.00 86.69 221 SER A N 1
ATOM 1839 C CA . SER A 1 221 ? -3.552 -0.246 -20.500 1.00 86.69 221 SER A CA 1
ATOM 1840 C C . SER A 1 221 ? -3.936 1.150 -20.005 1.00 86.69 221 SER A C 1
ATOM 1842 O O . SER A 1 221 ? -3.877 1.392 -18.801 1.00 86.69 221 SER A O 1
ATOM 1844 N N . ARG A 1 222 ? -4.423 2.047 -20.875 1.00 87.44 222 ARG A N 1
ATOM 1845 C CA . ARG A 1 222 ? -4.904 3.375 -20.461 1.00 87.44 222 ARG A CA 1
ATOM 1846 C C . ARG A 1 222 ? -6.224 3.272 -19.714 1.00 87.44 222 ARG A C 1
ATOM 1848 O O . ARG A 1 222 ? -6.338 3.826 -18.627 1.00 87.44 222 ARG A O 1
ATOM 1855 N N . LYS A 1 223 ? -7.177 2.494 -20.231 1.00 90.94 223 LYS A N 1
ATOM 1856 C CA . LYS A 1 223 ? -8.464 2.268 -19.556 1.00 90.94 223 LYS A CA 1
ATOM 1857 C 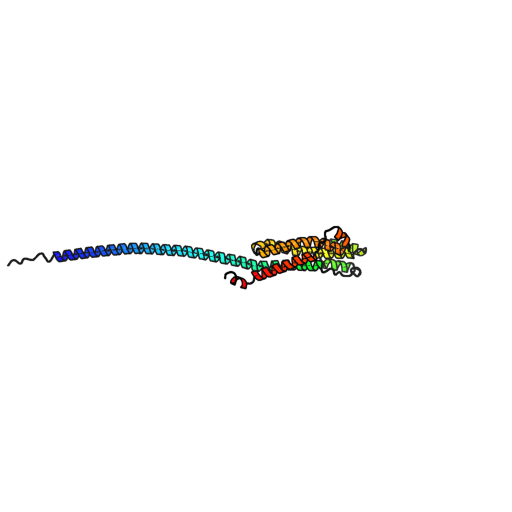C . LYS A 1 223 ? -8.290 1.645 -18.168 1.00 90.94 223 LYS A C 1
ATOM 1859 O O . LYS A 1 223 ? -8.965 2.027 -17.219 1.00 90.94 223 LYS A O 1
ATOM 1864 N N . LEU A 1 224 ? -7.378 0.686 -18.020 1.00 90.25 224 LEU A N 1
ATOM 1865 C CA . LEU A 1 224 ? -7.097 0.104 -16.703 1.00 90.25 224 LEU A CA 1
ATOM 1866 C C . LEU A 1 224 ? -6.359 1.062 -15.780 1.00 90.25 224 LEU A C 1
ATOM 1868 O O . LEU A 1 224 ? -6.615 1.062 -14.578 1.00 90.25 224 LEU A O 1
ATOM 1872 N N . PHE A 1 225 ? -5.478 1.893 -16.332 1.00 93.50 225 PHE A N 1
ATOM 1873 C CA . PHE A 1 225 ? -4.850 2.952 -15.562 1.00 93.50 225 PHE A CA 1
ATOM 1874 C C . PHE A 1 225 ? -5.886 3.951 -15.026 1.00 93.50 225 PHE A C 1
ATOM 1876 O O . PHE A 1 225 ? -5.789 4.341 -13.867 1.00 93.50 225 PHE A O 1
ATOM 1883 N N . GLU A 1 226 ? -6.902 4.315 -15.815 1.00 94.06 226 GLU A N 1
ATOM 1884 C CA . GLU A 1 226 ? -8.011 5.164 -15.355 1.00 94.06 226 GLU A CA 1
ATOM 1885 C C . GLU A 1 226 ? -8.747 4.539 -14.166 1.00 94.06 226 GLU A C 1
ATOM 1887 O O . GLU A 1 226 ? -8.966 5.225 -13.169 1.00 94.06 226 GLU A O 1
ATOM 1892 N N . ILE A 1 227 ? -9.031 3.232 -14.217 1.00 94.06 227 ILE A N 1
ATOM 1893 C CA . ILE A 1 227 ? -9.647 2.499 -13.099 1.00 94.06 227 ILE A CA 1
ATOM 1894 C C . ILE A 1 227 ? -8.748 2.554 -11.859 1.00 94.06 227 ILE A C 1
ATOM 1896 O O . ILE A 1 227 ? -9.209 2.903 -10.775 1.00 94.06 227 ILE A O 1
ATOM 1900 N N . ILE A 1 228 ? -7.455 2.247 -12.000 1.00 95.56 228 ILE A N 1
ATOM 1901 C CA . ILE A 1 228 ? -6.491 2.291 -10.888 1.00 95.56 228 ILE A CA 1
ATOM 1902 C C . ILE A 1 228 ? -6.428 3.697 -10.276 1.00 95.56 228 ILE A C 1
ATOM 1904 O O . ILE A 1 228 ? -6.435 3.856 -9.052 1.00 95.56 228 ILE A O 1
ATOM 1908 N N . TYR A 1 229 ? -6.382 4.726 -11.121 1.00 96.69 229 TYR A N 1
ATOM 1909 C CA . TYR A 1 229 ? -6.342 6.115 -10.690 1.00 96.69 229 TYR A CA 1
ATOM 1910 C C . TYR A 1 229 ? -7.624 6.519 -9.956 1.00 96.69 229 TYR A C 1
ATOM 1912 O O . TYR A 1 229 ? -7.542 7.092 -8.868 1.00 96.69 229 TYR A O 1
ATOM 1920 N N . GLU A 1 230 ? -8.796 6.181 -10.491 1.00 96.75 230 GLU A N 1
ATOM 1921 C CA . GLU A 1 230 ? -10.082 6.424 -9.838 1.00 96.75 230 GLU A CA 1
ATOM 1922 C C . GLU A 1 230 ? -10.138 5.763 -8.454 1.00 96.75 230 GLU A C 1
ATOM 1924 O O . GLU A 1 230 ? -10.396 6.446 -7.459 1.00 96.75 230 GLU A O 1
ATOM 1929 N N . GLN A 1 231 ? -9.789 4.475 -8.359 1.00 96.62 231 GLN A N 1
ATOM 1930 C CA . GLN A 1 231 ? -9.750 3.753 -7.083 1.00 96.62 231 GLN A CA 1
ATOM 1931 C C . GLN A 1 231 ? -8.792 4.418 -6.083 1.00 96.62 231 GLN A C 1
ATOM 1933 O O . GLN A 1 231 ? -9.146 4.609 -4.920 1.00 96.62 231 GLN A O 1
ATOM 1938 N N . SER A 1 232 ? -7.615 4.876 -6.526 1.00 97.25 232 SER A N 1
ATOM 1939 C CA . SER A 1 232 ? -6.678 5.608 -5.658 1.00 97.25 232 SER A CA 1
ATOM 1940 C C . SER A 1 232 ? -7.267 6.912 -5.101 1.00 97.25 232 SER A C 1
ATOM 1942 O O . SER A 1 232 ? -7.010 7.267 -3.947 1.00 97.25 232 SER A O 1
ATOM 1944 N N . GLN A 1 233 ? -8.085 7.627 -5.887 1.00 97.88 233 GLN A N 1
ATOM 1945 C CA . GLN A 1 233 ? -8.750 8.845 -5.421 1.00 97.88 233 GLN A CA 1
ATOM 1946 C C . GLN A 1 233 ? -9.888 8.517 -4.453 1.00 97.88 233 GLN A C 1
ATOM 1948 O O . GLN A 1 233 ? -10.078 9.238 -3.471 1.00 97.88 233 GLN A O 1
ATOM 1953 N N . LEU A 1 234 ? -10.606 7.414 -4.669 1.00 97.31 234 LEU A N 1
ATOM 1954 C CA . LEU A 1 234 ? -11.607 6.935 -3.719 1.00 97.31 234 LEU A CA 1
ATOM 1955 C C . LEU A 1 234 ? -10.963 6.559 -2.380 1.00 97.31 234 LEU A C 1
ATOM 1957 O O . LEU A 1 234 ? -11.442 7.006 -1.337 1.00 97.31 234 LEU A O 1
ATOM 1961 N N . ILE A 1 235 ? -9.840 5.834 -2.394 1.00 97.31 235 ILE A N 1
ATOM 1962 C CA . ILE A 1 235 ? -9.070 5.500 -1.184 1.00 97.31 235 ILE A CA 1
ATOM 1963 C C . ILE A 1 235 ? -8.645 6.777 -0.460 1.00 97.31 235 ILE A C 1
ATOM 1965 O O . ILE A 1 235 ? -8.901 6.922 0.732 1.00 97.31 235 ILE A O 1
ATOM 1969 N N . LYS A 1 236 ? -8.071 7.752 -1.175 1.00 97.06 236 LYS A N 1
ATOM 1970 C CA . LYS A 1 236 ? -7.683 9.056 -0.613 1.00 97.06 236 LYS A CA 1
ATOM 1971 C C . LYS A 1 236 ? -8.838 9.749 0.106 1.00 97.06 236 LYS A C 1
ATOM 1973 O O . LYS A 1 236 ? -8.649 10.291 1.193 1.00 97.06 236 LYS A O 1
ATOM 1978 N N . ASN A 1 237 ? -10.015 9.779 -0.515 1.00 96.38 237 ASN A N 1
ATOM 1979 C CA . ASN A 1 237 ? -11.182 10.458 0.038 1.00 96.38 237 ASN A CA 1
ATOM 1980 C C . ASN A 1 237 ? -11.707 9.738 1.287 1.00 96.38 237 ASN A C 1
ATOM 1982 O O . ASN A 1 237 ? -11.998 10.399 2.282 1.00 96.38 237 ASN A O 1
ATOM 1986 N N . ASN A 1 238 ? -11.745 8.403 1.270 1.00 95.19 238 ASN A N 1
ATOM 1987 C CA . ASN A 1 238 ? -12.121 7.594 2.433 1.00 95.19 238 ASN A CA 1
ATOM 1988 C C . ASN A 1 238 ? -11.125 7.755 3.584 1.00 95.19 238 ASN A C 1
ATOM 1990 O O . ASN A 1 238 ? -11.529 8.049 4.704 1.00 95.19 238 ASN A O 1
ATOM 1994 N N . VAL A 1 239 ? -9.823 7.686 3.294 1.00 94.69 239 VAL A N 1
ATOM 1995 C CA . VAL A 1 239 ? -8.755 7.956 4.264 1.00 94.69 239 VAL A CA 1
ATOM 1996 C C . VAL A 1 239 ? -8.929 9.342 4.884 1.00 94.69 239 VAL A C 1
ATOM 1998 O O . VAL A 1 239 ? -8.905 9.475 6.101 1.00 94.69 239 VAL A O 1
ATOM 2001 N N . LYS A 1 240 ? -9.154 10.387 4.080 1.00 94.50 240 LYS A N 1
ATOM 2002 C CA . LYS A 1 240 ? -9.371 11.744 4.606 1.00 94.50 240 LYS A CA 1
ATOM 2003 C C . LYS A 1 240 ? -10.579 11.823 5.535 1.00 94.50 240 LYS A C 1
ATOM 2005 O O . LYS A 1 240 ? -10.440 12.382 6.617 1.00 94.50 240 LYS A O 1
ATOM 2010 N N . ARG A 1 241 ? -11.714 11.254 5.120 1.00 93.38 241 ARG A N 1
ATOM 2011 C CA . ARG A 1 241 ? -12.961 11.208 5.899 1.00 93.38 241 ARG A CA 1
ATOM 2012 C C . ARG A 1 241 ? -12.766 10.494 7.236 1.00 93.38 241 ARG A C 1
ATOM 2014 O O . ARG A 1 241 ? -13.203 10.964 8.277 1.00 93.38 241 ARG A O 1
ATOM 2021 N N . GLU A 1 242 ? -12.064 9.370 7.227 1.00 91.81 242 GLU A N 1
ATOM 2022 C CA . GLU A 1 242 ? -11.859 8.565 8.431 1.00 91.81 242 GLU A CA 1
ATOM 2023 C C . GLU A 1 242 ? -10.803 9.131 9.389 1.00 91.81 242 GLU A C 1
ATOM 2025 O O . GLU A 1 242 ? -10.814 8.805 10.578 1.00 91.81 242 GLU A O 1
ATOM 2030 N N . LEU A 1 243 ? -9.885 9.963 8.887 1.00 91.06 243 LEU A N 1
ATOM 2031 C CA . LEU A 1 243 ? -8.895 10.664 9.705 1.00 91.06 243 LEU A CA 1
ATOM 2032 C C . LEU A 1 243 ? -9.383 12.045 10.173 1.00 91.06 243 LEU A C 1
ATOM 2034 O O . LEU A 1 243 ? -8.799 12.596 11.110 1.00 91.06 243 LEU A O 1
ATOM 2038 N N . SER A 1 244 ? -10.427 12.619 9.561 1.00 89.50 244 SER A N 1
ATOM 2039 C CA . SER A 1 244 ? -11.024 13.868 10.037 1.00 89.50 244 SER A CA 1
ATOM 2040 C C . SER A 1 244 ? -11.792 13.649 11.337 1.00 89.50 244 SER A C 1
ATOM 2042 O O . SER A 1 244 ? -12.740 12.878 11.413 1.00 89.50 244 SER A O 1
ATOM 2044 N N . ILE A 1 245 ? -11.393 14.389 12.372 1.00 68.31 245 ILE A N 1
ATOM 2045 C CA . ILE A 1 245 ? -11.986 14.342 13.718 1.00 68.31 245 ILE A CA 1
ATOM 2046 C C . ILE A 1 245 ? -13.447 14.844 13.719 1.00 68.31 245 ILE A C 1
ATOM 2048 O O . ILE A 1 245 ? -14.215 14.474 14.600 1.00 68.31 245 ILE A O 1
ATOM 2052 N N . ALA A 1 246 ? -13.840 15.645 12.722 1.00 56.34 246 ALA A N 1
ATOM 2053 C CA . ALA A 1 246 ? -15.117 16.358 12.681 1.00 56.34 246 ALA A CA 1
ATOM 2054 C C . ALA A 1 246 ? -16.360 15.487 12.387 1.00 56.34 246 ALA A C 1
ATOM 2056 O O . ALA A 1 246 ? -17.463 15.906 12.718 1.00 56.34 246 ALA A O 1
ATOM 2057 N N . ASP A 1 247 ? -16.214 14.279 11.830 1.00 50.38 247 ASP A N 1
ATOM 2058 C CA . ASP A 1 247 ? -17.370 13.444 11.439 1.00 50.38 247 A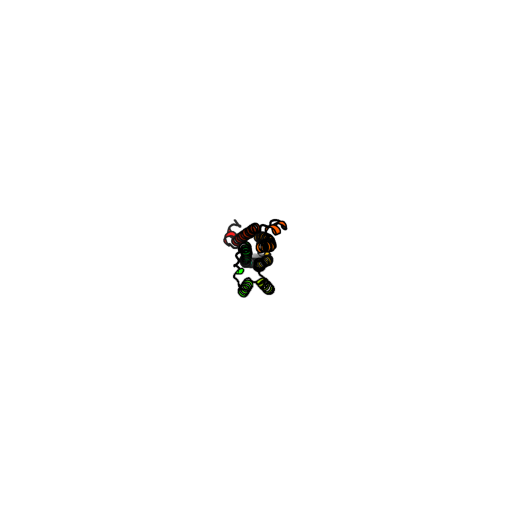SP A CA 1
ATOM 2059 C C . ASP A 1 247 ? -17.875 12.500 12.552 1.00 50.38 247 ASP A C 1
ATOM 2061 O O . ASP A 1 247 ? -18.884 11.814 12.385 1.00 50.38 247 ASP A O 1
ATOM 2065 N N . TYR A 1 248 ? -17.226 12.466 13.723 1.00 52.50 248 TYR A N 1
ATOM 2066 C CA . TYR A 1 248 ? -17.730 11.678 14.859 1.00 52.50 248 TYR A CA 1
ATOM 2067 C C . TYR A 1 248 ? -18.947 12.320 15.545 1.00 52.50 248 TYR A C 1
ATOM 2069 O O . TYR A 1 248 ? -19.709 11.612 16.198 1.00 52.50 248 TYR A O 1
ATOM 2077 N N . GLU A 1 249 ? -19.170 13.628 15.380 1.00 47.81 249 GLU A N 1
ATOM 2078 C CA . GLU A 1 249 ? -20.296 14.329 16.018 1.00 47.81 249 GLU A CA 1
ATOM 2079 C C . GLU A 1 249 ? -21.636 14.132 15.287 1.00 47.81 249 GLU A C 1
ATOM 2081 O O . GLU A 1 249 ? -22.687 14.264 15.906 1.00 47.81 249 GLU A O 1
ATOM 2086 N N . SER A 1 250 ? -21.631 13.771 13.999 1.00 49.97 250 SER A N 1
ATOM 2087 C CA . SER A 1 250 ? -22.848 13.684 13.170 1.00 49.97 250 SER A CA 1
ATOM 2088 C C . SER A 1 250 ? -23.475 12.287 13.086 1.00 49.97 250 SER A C 1
ATOM 2090 O O . SER A 1 250 ? -24.576 12.140 12.565 1.00 49.97 250 SER A O 1
ATOM 2092 N N . SER A 1 251 ? -22.798 11.250 13.591 1.00 46.84 251 SER A N 1
ATOM 2093 C CA . SER A 1 251 ? -23.262 9.852 13.512 1.00 46.84 251 SER A CA 1
ATOM 2094 C C . SER A 1 251 ? -23.940 9.339 14.789 1.00 46.84 251 SER A C 1
ATOM 2096 O O . SER A 1 251 ? -24.357 8.185 14.837 1.00 46.84 251 SER A O 1
ATOM 2098 N N . HIS A 1 252 ? -24.033 10.171 15.830 1.00 50.78 252 HIS A N 1
ATOM 2099 C CA . HIS A 1 252 ? -24.682 9.848 17.110 1.00 50.78 252 HIS A CA 1
ATOM 2100 C C . HIS A 1 252 ? -25.890 10.754 17.415 1.00 50.78 252 HIS A C 1
ATOM 2102 O O . HIS A 1 252 ? -26.363 10.783 18.553 1.00 50.78 252 HIS A O 1
ATOM 2108 N N . SER A 1 253 ? -26.389 11.481 16.410 1.00 41.78 253 SER A N 1
ATOM 2109 C CA . SER A 1 253 ? -27.626 12.271 16.468 1.00 41.78 253 SER A CA 1
ATOM 2110 C C . SER A 1 253 ? -28.760 11.608 15.701 1.00 41.78 253 SER A C 1
ATOM 2112 O O . SER A 1 253 ? -28.508 11.260 14.525 1.00 41.78 253 SER A O 1
#

Organism: NCBI:txid557555

pLDDT: mean 89.12, std 14.07, range [40.91, 98.62]

Sequence (253 aa):
MSINIDPVSYTISSTAILVALIGAGWGAIKYYTKKQVDNRFNKKIEGFKNELQIVLESKKFDFQRLTFDFNLYRNKKHECYPELYKLIMKAVFGTQSLINNWDFPEFEKYSEDMLRKYLINKGVADDKIDELSLQFKNGIINEFVKYEVKMAEWYRVNDDYKRAHEYFWTIEIFISDDIVKLSEALFTAGDSIMRSLAWDIMGNAYGNHEEIKNIRPPFDSRKLFEIIYEQSQLIKNNVKRELSIADYESSHS

Foldseek 3Di:
DDPDPPPVVVVVVVVVVVVVVVVVVVVVVVVVVVVVVVVVVVVVVVVVVVVVVVVVVVVVVVVVVVVVVVVVLLVLLVVLLVVLLVLLVLLLVLLVCLVPPLDDDPCVPDQLVRLLVVCVVLVQDPVVSVVQVVVVVVPNHQLSSQLRSSVSSLVVSVVSLVVSVVSCVVCVVSDDPQLVVLVVQLVVLVVVLSVCSNLVSNCVSVVVVPVSCVVDPDDDSVVSSVSNVVSSVVSVVVSVVVNDPPPVVPPVD

Radius of gyration: 45.67 Å; chains: 1; bounding box: 84×29×160 Å